Protein AF-A0A1E7EW49-F1 (afdb_monomer_lite)

pLDDT: mean 80.44, std 19.14, range [33.44, 97.75]

Structure (mmCIF, N/CA/C/O backbone):
data_AF-A0A1E7EW49-F1
#
_entry.id   AF-A0A1E7EW49-F1
#
loop_
_atom_site.group_PDB
_atom_site.id
_atom_site.type_symbol
_atom_site.label_atom_id
_atom_site.label_alt_id
_atom_site.label_comp_id
_atom_site.label_asym_id
_atom_site.label_entity_id
_atom_site.label_seq_id
_atom_site.pdbx_PDB_ins_code
_atom_site.Cartn_x
_atom_site.Cartn_y
_atom_site.Cartn_z
_atom_site.occupancy
_atom_site.B_iso_or_equiv
_atom_site.auth_seq_id
_atom_site.auth_comp_id
_atom_site.auth_asym_id
_atom_site.auth_atom_id
_atom_site.pdbx_PDB_model_num
ATOM 1 N N . MET A 1 1 ? 58.174 -35.857 54.497 1.00 38.84 1 MET A N 1
ATOM 2 C CA . MET A 1 1 ? 57.335 -34.654 54.335 1.00 38.84 1 MET A CA 1
ATOM 3 C C . MET A 1 1 ? 55.889 -35.109 54.381 1.00 38.84 1 MET A C 1
ATOM 5 O O . MET A 1 1 ? 55.556 -35.970 53.588 1.00 38.84 1 MET A O 1
ATOM 9 N N . SER A 1 2 ? 55.155 -34.601 55.376 1.00 34.06 2 SER A N 1
ATOM 10 C CA . SER A 1 2 ? 53.740 -34.171 55.375 1.00 34.06 2 SER A CA 1
ATOM 11 C C . SER A 1 2 ? 52.606 -35.056 54.818 1.00 34.06 2 SER A C 1
ATOM 13 O O . SER A 1 2 ? 52.747 -35.788 53.853 1.00 34.06 2 SER A O 1
ATOM 15 N N . PHE A 1 3 ? 51.463 -34.912 55.490 1.00 33.44 3 PHE A N 1
ATOM 16 C CA . PHE A 1 3 ? 50.235 -35.712 55.520 1.00 33.44 3 PHE A CA 1
ATOM 17 C C . PHE A 1 3 ? 49.120 -35.238 54.547 1.00 33.44 3 PHE A C 1
ATOM 19 O O . PHE A 1 3 ? 49.239 -34.154 53.983 1.00 33.44 3 PHE A O 1
ATOM 26 N N . ILE A 1 4 ? 47.987 -35.977 54.591 1.00 37.19 4 ILE A N 1
ATOM 27 C CA . ILE A 1 4 ? 46.567 -35.619 54.287 1.00 37.19 4 ILE A CA 1
ATOM 28 C C . ILE A 1 4 ? 46.158 -35.861 52.811 1.00 37.19 4 ILE A C 1
ATOM 30 O O . ILE A 1 4 ? 46.812 -35.323 51.930 1.00 37.19 4 ILE A O 1
ATOM 34 N N . ASN A 1 5 ? 45.249 -36.769 52.409 1.00 36.41 5 ASN A N 1
ATOM 35 C CA . ASN A 1 5 ? 43.887 -37.213 52.802 1.00 36.41 5 ASN A CA 1
ATOM 36 C C . ASN A 1 5 ? 42.732 -36.377 52.195 1.00 36.41 5 ASN A C 1
ATOM 38 O O . ASN A 1 5 ? 42.800 -35.156 52.165 1.00 36.41 5 ASN A O 1
ATOM 42 N N . ASP A 1 6 ? 41.682 -37.105 51.796 1.00 36.66 6 ASP A N 1
ATOM 43 C CA . ASP A 1 6 ? 40.285 -36.706 51.538 1.00 36.66 6 ASP A CA 1
ATOM 44 C C . ASP A 1 6 ? 39.872 -36.059 50.202 1.00 36.66 6 ASP A C 1
ATOM 46 O O . ASP A 1 6 ? 40.434 -35.054 49.783 1.00 36.66 6 ASP A O 1
ATOM 50 N N . ASN A 1 7 ? 38.771 -36.629 49.670 1.00 38.38 7 ASN A N 1
ATOM 51 C CA . ASN A 1 7 ? 37.615 -35.970 49.035 1.00 38.38 7 ASN A CA 1
ATOM 52 C C . ASN A 1 7 ? 37.850 -35.146 47.742 1.00 38.38 7 ASN A C 1
ATOM 54 O O . ASN A 1 7 ? 38.918 -34.619 47.492 1.00 38.38 7 ASN A O 1
ATOM 58 N N . ASP A 1 8 ? 36.913 -34.963 46.815 1.00 37.97 8 ASP A N 1
ATOM 59 C CA . ASP A 1 8 ? 35.468 -35.159 46.807 1.00 37.97 8 ASP A CA 1
ATOM 60 C C . ASP A 1 8 ? 34.967 -35.223 45.346 1.00 37.97 8 ASP A C 1
ATOM 62 O O . ASP A 1 8 ? 35.690 -34.928 44.394 1.00 37.97 8 ASP A O 1
ATOM 66 N N . SER A 1 9 ? 33.705 -35.611 45.206 1.00 45.12 9 SER A N 1
ATOM 67 C CA . SER A 1 9 ? 32.885 -35.643 43.985 1.00 45.12 9 SER A CA 1
ATOM 68 C C . SER A 1 9 ? 32.755 -34.278 43.281 1.00 45.12 9 SER A C 1
ATOM 70 O O . SER A 1 9 ? 32.868 -33.257 43.949 1.00 45.12 9 SER A O 1
ATOM 72 N N . ASN A 1 10 ? 32.453 -34.285 41.969 1.00 38.78 10 ASN A N 1
ATOM 73 C CA . ASN A 1 10 ? 31.556 -33.380 41.197 1.00 38.78 10 ASN A CA 1
ATOM 74 C C . ASN A 1 10 ? 31.872 -33.597 39.699 1.00 38.78 10 ASN A C 1
ATOM 76 O O . ASN A 1 10 ? 32.994 -33.355 39.275 1.00 38.78 10 ASN A O 1
ATOM 80 N N . ASN A 1 11 ? 31.062 -34.276 38.883 1.00 46.62 11 ASN A N 1
ATOM 81 C CA . ASN A 1 11 ? 29.728 -33.926 38.381 1.00 46.62 11 ASN A CA 1
ATOM 82 C C . ASN A 1 11 ? 29.644 -32.522 37.772 1.00 46.62 11 ASN A C 1
ATOM 84 O O . ASN A 1 11 ? 29.115 -31.618 38.406 1.00 46.62 11 ASN A O 1
ATOM 88 N N . GLU A 1 12 ? 30.093 -32.388 36.525 1.00 40.47 12 GLU A N 1
ATOM 89 C CA . GLU A 1 12 ? 29.566 -31.393 35.591 1.00 40.47 12 GLU A CA 1
ATOM 90 C C . GLU A 1 12 ? 29.246 -32.124 34.282 1.00 40.47 12 GLU A C 1
ATOM 92 O O . GLU A 1 12 ? 30.131 -32.536 33.530 1.00 40.47 12 GLU A O 1
ATOM 97 N N . ASN A 1 13 ? 27.949 -32.380 34.087 1.00 41.56 13 ASN A N 1
ATOM 98 C CA . ASN A 1 13 ? 27.371 -32.614 32.774 1.00 41.56 13 ASN A CA 1
ATOM 99 C C . ASN A 1 13 ? 27.549 -31.313 31.998 1.00 41.56 13 ASN A C 1
ATOM 101 O O . ASN A 1 13 ? 26.863 -30.333 32.280 1.00 41.56 13 ASN A O 1
ATOM 105 N N . ASP A 1 14 ? 28.478 -31.307 31.053 1.00 41.47 14 ASP A N 1
ATOM 106 C CA . ASP A 1 14 ? 28.576 -30.239 30.070 1.00 41.47 14 ASP A CA 1
ATOM 107 C C . ASP A 1 14 ? 27.526 -30.530 28.988 1.00 41.47 14 ASP A C 1
ATOM 109 O O . ASP A 1 14 ? 27.819 -31.061 27.910 1.00 41.47 14 ASP A O 1
ATOM 113 N N . ASP A 1 15 ? 26.264 -30.263 29.342 1.00 41.66 15 ASP A N 1
ATOM 114 C CA . ASP A 1 15 ? 25.160 -30.093 28.403 1.00 41.66 15 ASP A CA 1
ATOM 115 C C . ASP A 1 15 ? 25.505 -28.875 27.536 1.00 41.66 15 ASP A C 1
ATOM 117 O O . ASP A 1 15 ? 25.053 -27.756 27.763 1.00 41.66 15 ASP A O 1
ATOM 121 N N . ASN A 1 16 ? 26.348 -29.096 26.526 1.00 41.94 16 ASN A N 1
ATOM 122 C CA . ASN A 1 16 ? 26.458 -28.207 25.380 1.00 41.94 16 ASN A CA 1
ATOM 123 C C . ASN A 1 16 ? 25.197 -28.389 24.528 1.00 41.94 16 ASN A C 1
ATOM 125 O O . ASN A 1 16 ? 25.248 -28.871 23.392 1.00 41.94 16 ASN A O 1
ATOM 129 N N . ASP A 1 17 ? 24.061 -27.982 25.095 1.00 42.88 17 ASP A N 1
ATOM 130 C CA . ASP A 1 17 ? 22.975 -27.408 24.325 1.00 42.88 17 ASP A CA 1
ATOM 131 C C . ASP A 1 17 ? 23.575 -26.175 23.648 1.00 42.88 17 ASP A C 1
ATOM 133 O O . ASP A 1 17 ? 23.589 -25.062 24.172 1.00 42.88 17 ASP A O 1
ATOM 137 N N . ASN A 1 18 ? 24.149 -26.407 22.465 1.00 42.69 18 ASN A N 1
ATOM 138 C CA . ASN A 1 18 ? 24.288 -25.384 21.447 1.00 42.69 18 ASN A CA 1
ATOM 139 C C . ASN A 1 18 ? 22.863 -24.945 21.094 1.00 42.69 18 ASN A C 1
ATOM 141 O O . ASN A 1 18 ? 22.316 -25.342 20.060 1.00 42.69 18 ASN A O 1
ATOM 145 N N . ASP A 1 19 ? 22.280 -24.124 21.970 1.00 43.44 19 ASP A N 1
ATOM 146 C CA . ASP A 1 19 ? 21.293 -23.119 21.635 1.00 43.44 19 ASP A CA 1
ATOM 147 C C . ASP A 1 19 ? 21.921 -22.329 20.497 1.00 43.44 19 ASP A C 1
ATOM 149 O O . ASP A 1 19 ? 22.710 -21.397 20.664 1.00 43.44 19 ASP A O 1
ATOM 153 N N . THR A 1 20 ? 21.650 -22.808 19.290 1.00 39.81 20 THR A N 1
ATOM 154 C CA . THR A 1 20 ? 21.987 -22.126 18.061 1.00 39.81 20 THR A CA 1
ATOM 155 C C . THR A 1 20 ? 21.029 -20.955 18.046 1.00 39.81 20 THR A C 1
ATOM 157 O O . THR A 1 20 ? 19.918 -21.046 17.531 1.00 39.81 20 THR A O 1
ATOM 160 N N . ILE A 1 21 ? 21.436 -19.879 18.721 1.00 45.44 21 ILE A N 1
ATOM 161 C CA . ILE A 1 21 ? 20.791 -18.579 18.651 1.00 45.44 21 ILE A CA 1
ATOM 162 C C . ILE A 1 21 ? 20.726 -18.270 17.161 1.00 45.44 21 ILE A C 1
ATOM 164 O O . ILE A 1 21 ? 21.745 -18.052 16.505 1.00 45.44 21 ILE A O 1
ATOM 168 N N . PHE A 1 22 ? 19.523 -18.370 16.606 1.00 46.62 22 PHE A N 1
ATOM 169 C CA . PHE A 1 22 ? 19.259 -18.033 15.223 1.00 46.62 22 PHE A CA 1
ATOM 170 C C . PHE A 1 22 ? 19.380 -16.511 15.125 1.00 46.62 22 PHE A C 1
ATOM 172 O O . PHE A 1 22 ? 18.416 -15.783 15.350 1.00 46.62 22 PHE A O 1
ATOM 179 N N . GLU A 1 23 ? 20.596 -16.018 14.891 1.00 45.62 23 GLU A N 1
ATOM 180 C CA . GLU A 1 23 ? 20.837 -14.598 14.658 1.00 45.62 23 GLU A CA 1
ATOM 181 C C . GLU A 1 23 ? 20.201 -14.213 13.321 1.00 45.62 23 GLU A C 1
ATOM 183 O O . GLU A 1 23 ? 20.679 -14.575 12.242 1.00 45.62 23 GLU A O 1
ATOM 188 N N . PHE A 1 24 ? 19.094 -13.473 13.399 1.00 46.06 24 PHE A N 1
ATOM 189 C CA . PHE A 1 24 ? 18.505 -12.789 12.257 1.00 46.06 24 PHE A CA 1
ATOM 190 C C . PHE A 1 24 ? 19.489 -11.735 11.763 1.00 46.06 24 PHE A C 1
ATOM 192 O O . PHE A 1 24 ? 19.584 -10.633 12.294 1.00 46.06 24 PHE A O 1
ATOM 199 N N . ASN A 1 25 ? 20.254 -12.084 10.738 1.00 45.00 25 ASN A N 1
ATOM 200 C CA . ASN A 1 25 ? 21.111 -11.127 10.070 1.00 45.00 25 ASN A CA 1
ATOM 201 C C . ASN A 1 25 ? 20.265 -10.384 9.025 1.00 45.00 25 ASN A C 1
ATOM 203 O O . ASN A 1 25 ? 19.969 -10.928 7.954 1.00 45.00 25 ASN A O 1
ATOM 207 N N . GLU A 1 26 ? 19.867 -9.153 9.363 1.00 51.31 26 GLU A N 1
ATOM 208 C CA . GLU A 1 26 ? 19.012 -8.242 8.574 1.00 51.31 26 GLU A CA 1
ATOM 209 C C . GLU A 1 26 ? 19.466 -8.089 7.108 1.00 51.31 26 GLU A C 1
ATOM 211 O O . GLU A 1 26 ? 18.662 -7.814 6.222 1.00 51.31 26 GLU A O 1
ATOM 216 N N . ASN A 1 27 ? 20.748 -8.345 6.818 1.00 49.66 27 ASN A N 1
ATOM 217 C CA . ASN A 1 27 ? 21.320 -8.257 5.472 1.00 49.66 27 ASN A CA 1
ATOM 218 C C . ASN A 1 27 ? 21.187 -9.534 4.623 1.00 49.66 27 ASN A C 1
ATOM 220 O O . ASN A 1 27 ? 21.462 -9.497 3.423 1.00 49.66 27 ASN A O 1
ATOM 224 N N . THR A 1 28 ? 20.807 -10.662 5.227 1.00 47.44 28 THR A N 1
ATOM 225 C CA . THR A 1 28 ? 20.709 -11.979 4.560 1.00 47.44 28 THR A CA 1
ATOM 226 C C . THR A 1 28 ? 19.305 -12.575 4.582 1.00 47.44 28 THR A C 1
ATOM 228 O O . THR A 1 28 ? 19.037 -13.538 3.864 1.00 47.44 28 THR A O 1
ATOM 231 N N . SER A 1 29 ? 18.402 -11.990 5.369 1.00 52.06 29 SER A N 1
ATOM 232 C CA . SER A 1 29 ? 16.978 -12.289 5.295 1.00 52.06 29 SER A CA 1
ATOM 233 C C . SER A 1 29 ? 16.400 -11.729 3.984 1.00 52.06 29 SER A C 1
ATOM 235 O O . SER A 1 29 ? 16.750 -10.611 3.594 1.00 52.06 29 SER A O 1
ATOM 237 N N . PRO A 1 30 ? 15.503 -12.455 3.289 1.00 57.12 30 PRO A N 1
ATOM 238 C CA . PRO A 1 30 ? 14.749 -11.885 2.169 1.00 57.12 30 PRO A CA 1
ATOM 239 C C . PRO A 1 30 ? 13.864 -10.709 2.618 1.00 57.12 30 PRO A C 1
ATOM 241 O O . PRO A 1 30 ? 13.474 -9.883 1.796 1.00 57.12 30 PRO A O 1
ATOM 244 N N . TRP A 1 31 ? 13.589 -10.620 3.922 1.00 63.22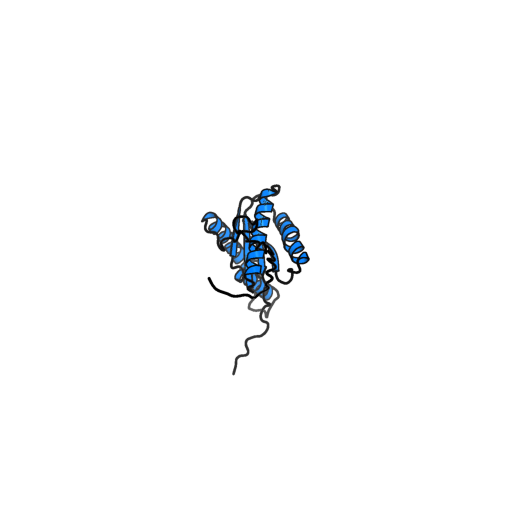 31 TRP A N 1
ATOM 245 C CA . TRP A 1 31 ? 12.834 -9.556 4.570 1.00 63.22 31 TRP A CA 1
ATOM 246 C C . TRP A 1 31 ? 13.805 -8.514 5.109 1.00 63.22 31 TRP A C 1
ATOM 248 O O . TRP A 1 31 ? 14.545 -8.782 6.057 1.00 63.22 31 TRP A O 1
ATOM 258 N N . LYS A 1 32 ? 13.812 -7.343 4.477 1.00 73.00 32 LYS A N 1
ATOM 259 C CA . LYS A 1 32 ? 14.604 -6.190 4.908 1.00 73.00 32 LYS A CA 1
ATOM 260 C C . LYS A 1 32 ? 13.701 -5.165 5.567 1.00 73.00 32 LYS A C 1
ATOM 262 O O . LYS A 1 32 ? 12.600 -4.931 5.068 1.00 73.00 32 LYS A O 1
ATOM 267 N N . ILE A 1 33 ? 14.190 -4.527 6.623 1.00 79.12 33 ILE A N 1
ATOM 268 C CA . ILE A 1 33 ? 13.576 -3.310 7.151 1.00 79.12 33 ILE A CA 1
ATOM 269 C C . ILE A 1 33 ? 13.781 -2.224 6.095 1.00 79.12 33 ILE A C 1
ATOM 271 O O . ILE A 1 33 ? 14.911 -1.938 5.696 1.00 79.12 33 ILE A O 1
ATOM 275 N N . LEU A 1 34 ? 12.679 -1.681 5.587 1.00 85.00 34 LEU A N 1
ATOM 276 C CA . LEU A 1 34 ? 12.698 -0.613 4.596 1.00 85.00 34 LEU A CA 1
ATOM 277 C C . LEU A 1 34 ? 12.613 0.743 5.296 1.00 85.00 34 LEU A C 1
ATOM 279 O O . LEU A 1 34 ? 12.001 0.874 6.362 1.00 85.00 34 LEU A O 1
ATOM 283 N N . ASP A 1 35 ? 13.181 1.770 4.674 1.00 87.12 35 ASP A N 1
ATOM 284 C CA . ASP A 1 35 ? 12.974 3.138 5.131 1.00 87.12 35 ASP A CA 1
ATOM 285 C C . ASP A 1 35 ? 11.496 3.514 4.992 1.00 87.12 35 ASP A C 1
ATOM 287 O O . ASP A 1 35 ? 10.829 3.152 4.029 1.00 87.12 35 ASP A O 1
ATOM 291 N N . ALA A 1 36 ? 10.962 4.234 5.978 1.00 85.94 36 ALA A N 1
ATOM 292 C CA . ALA A 1 36 ? 9.531 4.539 6.036 1.00 85.94 36 ALA A CA 1
ATOM 293 C C . ALA A 1 36 ? 9.052 5.488 4.925 1.00 85.94 36 ALA A C 1
ATOM 295 O O . ALA A 1 36 ? 7.848 5.633 4.739 1.00 85.94 36 ALA A O 1
ATOM 296 N N . MET A 1 37 ? 9.962 6.195 4.257 1.00 91.06 37 MET A N 1
ATOM 297 C CA . MET A 1 37 ? 9.649 7.246 3.294 1.00 91.06 37 MET A CA 1
ATOM 298 C C . MET A 1 37 ? 10.583 7.139 2.090 1.00 91.06 37 MET A C 1
ATOM 300 O O . MET A 1 37 ? 11.779 6.899 2.286 1.00 91.06 37 MET A O 1
ATOM 304 N N . PRO A 1 38 ? 10.088 7.395 0.866 1.00 90.62 38 PRO A N 1
ATOM 305 C CA . PRO A 1 38 ? 10.958 7.513 -0.291 1.00 90.62 38 PRO A CA 1
ATOM 306 C C . PRO A 1 38 ? 11.881 8.723 -0.121 1.00 90.62 38 PRO A C 1
ATOM 308 O O . PRO A 1 38 ? 11.461 9.792 0.331 1.00 90.62 38 PRO A O 1
ATOM 311 N N . THR A 1 39 ? 13.145 8.560 -0.496 1.00 90.00 39 THR A N 1
ATOM 312 C CA . THR A 1 39 ? 14.156 9.631 -0.429 1.00 90.00 39 THR A CA 1
ATOM 313 C C . THR A 1 39 ? 14.509 10.181 -1.806 1.00 90.00 39 THR A C 1
ATOM 315 O O . THR A 1 39 ? 14.969 11.319 -1.920 1.00 90.00 39 THR A O 1
ATOM 318 N N . GLU A 1 40 ? 14.244 9.409 -2.861 1.00 92.56 40 GLU A N 1
ATOM 319 C CA . GLU A 1 40 ? 14.533 9.798 -4.233 1.00 92.56 40 GLU A CA 1
ATOM 320 C C . GLU A 1 40 ? 13.501 10.817 -4.752 1.00 92.56 40 GLU A C 1
ATOM 322 O O . GLU A 1 40 ? 12.291 10.595 -4.635 1.00 92.56 40 GLU A O 1
ATOM 327 N N . PRO A 1 41 ? 13.929 11.927 -5.390 1.00 93.12 41 PRO A N 1
ATOM 328 C CA . PRO A 1 41 ? 13.014 12.965 -5.875 1.00 93.12 41 PRO A CA 1
ATOM 329 C C . PRO A 1 41 ? 11.945 12.457 -6.850 1.00 93.12 41 PRO A C 1
ATOM 331 O O . PRO A 1 41 ? 10.833 12.982 -6.893 1.00 93.12 41 PRO A O 1
ATOM 334 N N . THR A 1 42 ? 12.278 11.439 -7.644 1.00 93.19 42 THR A N 1
ATOM 335 C CA . THR A 1 42 ? 11.354 10.812 -8.596 1.00 93.19 42 THR A CA 1
ATOM 336 C C . THR A 1 42 ? 10.237 10.061 -7.879 1.00 93.19 42 THR A C 1
ATOM 338 O O . THR A 1 42 ? 9.074 10.204 -8.245 1.00 93.19 42 THR A O 1
ATOM 341 N N . GLU A 1 43 ? 10.570 9.308 -6.835 1.00 93.25 43 GLU A N 1
ATOM 342 C CA . GLU A 1 43 ? 9.612 8.579 -6.004 1.00 93.25 43 GLU A CA 1
ATOM 343 C C . GLU A 1 43 ? 8.716 9.538 -5.224 1.00 93.25 43 GLU A C 1
ATOM 345 O O . GLU A 1 43 ? 7.500 9.371 -5.212 1.00 93.25 43 GLU A O 1
ATOM 350 N N . ILE A 1 44 ? 9.295 10.602 -4.661 1.00 94.00 44 ILE A N 1
ATOM 351 C CA . ILE A 1 44 ? 8.535 11.661 -3.985 1.00 94.00 44 ILE A CA 1
ATOM 352 C C . ILE A 1 44 ? 7.525 12.299 -4.946 1.00 94.00 44 ILE A C 1
ATOM 354 O O . ILE A 1 44 ? 6.373 12.500 -4.571 1.00 94.00 44 ILE A O 1
ATOM 358 N N . SER A 1 45 ? 7.924 12.578 -6.192 1.00 94.69 45 SER A N 1
ATOM 359 C CA . SER A 1 45 ? 7.006 13.116 -7.203 1.00 94.69 45 SER A CA 1
ATOM 360 C C . SER A 1 45 ? 5.852 12.156 -7.495 1.00 94.69 45 SER A C 1
ATOM 362 O O . SER A 1 45 ? 4.708 12.586 -7.542 1.00 94.69 45 SER A O 1
ATOM 364 N N . ILE A 1 46 ? 6.133 10.859 -7.655 1.00 93.62 46 ILE A N 1
ATOM 365 C CA . ILE A 1 46 ? 5.106 9.842 -7.937 1.00 93.62 46 ILE A CA 1
ATOM 366 C C . ILE A 1 46 ? 4.129 9.707 -6.769 1.00 93.62 46 ILE A C 1
ATOM 368 O O . ILE A 1 46 ? 2.921 9.603 -6.975 1.00 93.62 46 ILE A O 1
ATOM 372 N N . LEU A 1 47 ? 4.650 9.702 -5.543 1.00 94.19 47 LEU A N 1
ATOM 373 C CA . LEU A 1 47 ? 3.827 9.661 -4.345 1.00 94.19 47 LEU A CA 1
ATOM 374 C C . LEU A 1 47 ? 2.950 10.915 -4.241 1.00 94.19 47 LEU A C 1
ATOM 376 O O . LEU A 1 47 ? 1.770 10.792 -3.932 1.00 94.19 47 LEU A O 1
ATOM 380 N N . SER A 1 48 ? 3.500 12.097 -4.537 1.00 93.25 48 SER A N 1
ATOM 381 C CA . SER A 1 48 ? 2.738 13.350 -4.565 1.00 93.25 48 SER A CA 1
ATOM 382 C C . SER A 1 48 ? 1.592 13.283 -5.572 1.00 93.25 48 SER A C 1
ATOM 384 O O . SER A 1 48 ? 0.457 13.560 -5.199 1.00 93.25 48 SER A O 1
ATOM 386 N N . ASP A 1 49 ? 1.861 12.834 -6.802 1.00 93.12 49 ASP A N 1
ATOM 387 C CA . ASP A 1 49 ? 0.837 12.696 -7.846 1.00 93.12 49 ASP A CA 1
ATOM 388 C C . ASP A 1 49 ? -0.302 11.761 -7.396 1.00 93.12 49 ASP A C 1
ATOM 390 O O . ASP A 1 49 ? -1.482 12.034 -7.631 1.00 93.12 49 ASP A O 1
ATOM 394 N N . PHE A 1 50 ? 0.036 10.660 -6.712 1.00 93.12 50 PHE A N 1
ATOM 395 C CA . PHE A 1 50 ? -0.961 9.758 -6.136 1.00 93.12 50 PHE A CA 1
ATOM 396 C C . PHE A 1 50 ? -1.778 10.426 -5.021 1.00 93.12 50 PHE A C 1
ATOM 398 O O . PHE A 1 50 ? -3.002 10.290 -5.001 1.00 93.12 50 PHE A O 1
ATOM 405 N N . LEU A 1 51 ? -1.127 11.120 -4.084 1.00 92.94 51 LEU A N 1
ATOM 406 C CA . LEU A 1 51 ? -1.803 11.771 -2.959 1.00 92.94 51 LEU A CA 1
ATOM 407 C C . LEU A 1 51 ? -2.734 12.892 -3.432 1.00 92.94 51 LEU A C 1
ATOM 409 O O . LEU A 1 51 ? -3.852 12.998 -2.927 1.00 92.94 51 LEU A O 1
ATOM 413 N N . ASP A 1 52 ? -2.326 13.652 -4.447 1.00 93.62 52 ASP A N 1
ATOM 414 C CA . ASP A 1 52 ? -3.171 14.659 -5.089 1.00 93.62 52 ASP A CA 1
ATOM 415 C C . ASP A 1 52 ? -4.394 13.998 -5.744 1.00 93.62 52 ASP A C 1
ATOM 417 O O . ASP A 1 52 ? -5.529 14.414 -5.512 1.00 93.62 52 ASP A O 1
ATOM 421 N N . ALA A 1 53 ? -4.197 12.902 -6.488 1.00 91.56 53 ALA A N 1
ATOM 422 C CA . ALA A 1 53 ? -5.298 12.152 -7.093 1.00 91.56 53 ALA A CA 1
ATOM 423 C C . ALA A 1 53 ? -6.254 11.545 -6.048 1.00 91.56 53 ALA A C 1
ATOM 425 O O . ALA A 1 53 ? -7.470 11.532 -6.251 1.00 91.56 53 ALA A O 1
ATOM 426 N N . MET A 1 54 ? -5.726 11.057 -4.922 1.00 89.88 54 MET A N 1
ATOM 427 C CA . MET A 1 54 ? -6.527 10.597 -3.784 1.00 89.88 54 MET A CA 1
ATOM 428 C C . MET A 1 54 ? -7.351 11.733 -3.184 1.00 89.88 54 MET A C 1
ATOM 430 O O . MET A 1 54 ? -8.542 11.551 -2.938 1.00 89.88 54 MET A O 1
ATOM 434 N N . GLN A 1 55 ? -6.743 12.900 -2.966 1.00 88.06 55 GLN A N 1
ATOM 435 C CA . GLN A 1 55 ? -7.431 14.064 -2.417 1.00 88.06 55 GLN A CA 1
ATOM 436 C C . GLN A 1 55 ? -8.556 14.531 -3.346 1.00 88.06 55 GLN A C 1
ATOM 438 O O . GLN A 1 55 ? -9.671 14.764 -2.882 1.00 88.06 55 GLN A O 1
ATOM 443 N N . THR A 1 56 ? -8.292 14.628 -4.650 1.00 88.88 56 THR A N 1
ATOM 444 C CA . THR A 1 56 ? -9.318 14.957 -5.645 1.00 88.88 56 THR A CA 1
ATOM 445 C C . THR A 1 56 ? -10.448 13.935 -5.619 1.00 88.88 56 THR A C 1
ATOM 447 O O . THR A 1 56 ? -11.611 14.317 -5.549 1.00 88.88 56 THR A O 1
ATOM 450 N N . SER A 1 57 ? -10.125 12.640 -5.584 1.00 85.75 57 SER A N 1
ATOM 451 C CA . SER A 1 57 ? -11.127 11.573 -5.538 1.00 85.75 57 SER A CA 1
ATOM 452 C C . SER A 1 57 ? -12.003 11.627 -4.284 1.00 85.75 57 SER A C 1
ATOM 454 O O . SER A 1 57 ? -13.215 11.457 -4.382 1.00 85.75 57 SER A O 1
ATOM 456 N N . LEU A 1 58 ? -11.428 11.916 -3.112 1.00 83.62 58 LEU A N 1
ATOM 457 C CA . LEU A 1 58 ? -12.198 12.079 -1.875 1.00 83.62 58 LEU A CA 1
ATOM 458 C C . LEU A 1 58 ? -13.228 13.213 -1.971 1.00 83.62 58 LEU A C 1
ATOM 460 O O . LEU A 1 58 ? -14.288 13.108 -1.368 1.00 83.62 58 LEU A O 1
ATOM 464 N N . ILE A 1 59 ? -12.927 14.277 -2.720 1.00 82.81 59 ILE A N 1
ATOM 465 C CA . ILE A 1 59 ? -13.804 15.447 -2.871 1.00 82.81 59 ILE A CA 1
ATOM 466 C C . ILE A 1 59 ? -14.832 15.240 -3.990 1.00 82.81 59 ILE A C 1
ATOM 468 O O . ILE A 1 59 ? -15.995 15.609 -3.841 1.00 82.81 59 ILE A O 1
ATOM 472 N N . GLU A 1 60 ? -14.405 14.696 -5.128 1.00 81.50 60 GLU A N 1
ATOM 473 C CA . GLU A 1 60 ? -15.224 14.627 -6.342 1.00 81.50 60 GLU A CA 1
ATOM 474 C C . GLU A 1 60 ? -16.074 13.352 -6.419 1.00 81.50 60 GLU A C 1
ATOM 476 O O . GLU A 1 60 ? -17.220 13.413 -6.868 1.00 81.50 60 GLU A O 1
ATOM 481 N N . ASP A 1 61 ? -15.548 12.208 -5.965 1.00 76.50 61 ASP A N 1
ATOM 482 C CA . ASP A 1 61 ? -16.228 10.911 -6.095 1.00 76.50 61 ASP A CA 1
ATOM 483 C C . ASP A 1 61 ? -17.143 10.588 -4.904 1.00 76.50 61 ASP A C 1
ATOM 485 O O . ASP A 1 61 ? -18.001 9.705 -5.004 1.00 76.50 61 ASP A O 1
ATOM 489 N N . ILE A 1 62 ? -16.956 11.269 -3.768 1.00 77.00 62 ILE A N 1
ATOM 490 C CA . ILE A 1 62 ? -17.739 11.078 -2.541 1.00 77.00 62 ILE A CA 1
ATOM 491 C C . ILE A 1 62 ? -18.388 12.420 -2.168 1.00 77.00 62 ILE A C 1
ATOM 493 O O . ILE A 1 62 ? -17.876 13.131 -1.307 1.00 77.00 62 ILE A O 1
ATOM 497 N N . PRO A 1 63 ? -19.489 12.816 -2.834 1.00 73.00 63 PRO A N 1
ATOM 498 C CA . PRO A 1 63 ? -20.164 14.066 -2.518 1.00 73.00 63 PRO A CA 1
ATOM 499 C C . PRO A 1 63 ? -20.776 13.984 -1.115 1.00 73.00 63 PRO A C 1
ATOM 501 O O . PRO A 1 63 ? -21.693 13.200 -0.878 1.00 73.00 63 PRO A O 1
ATOM 504 N N . VAL A 1 64 ? -20.247 14.803 -0.209 1.00 70.25 64 VAL A N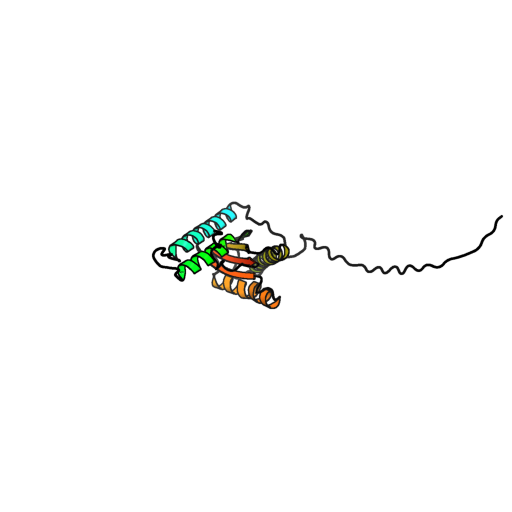 1
ATOM 505 C CA . VAL A 1 64 ? -20.721 14.990 1.168 1.00 70.25 64 VAL A CA 1
ATOM 506 C C . VAL A 1 64 ? -21.709 16.159 1.165 1.00 70.25 64 VAL A C 1
ATOM 508 O O . VAL A 1 64 ? -21.368 17.253 0.705 1.00 70.25 64 VAL A O 1
ATOM 511 N N . ASP A 1 65 ? -22.932 15.945 1.653 1.00 72.31 65 ASP A N 1
ATOM 512 C CA . ASP A 1 65 ? -23.945 16.997 1.795 1.00 72.31 65 ASP A CA 1
ATOM 513 C C . ASP A 1 65 ? -24.214 17.288 3.276 1.00 72.31 65 ASP A C 1
ATOM 515 O O . ASP A 1 65 ? -25.014 16.626 3.936 1.00 72.31 65 ASP A O 1
ATOM 519 N N . GLU A 1 66 ? -23.597 18.360 3.783 1.00 66.38 66 GLU A N 1
ATOM 520 C CA . GLU A 1 66 ? -23.765 18.827 5.167 1.00 66.38 66 GLU A CA 1
ATOM 521 C C . GLU A 1 66 ? -25.210 19.254 5.508 1.00 66.38 66 GLU A C 1
ATOM 523 O O . GLU A 1 66 ? -25.527 19.533 6.670 1.00 66.38 66 GLU A O 1
ATOM 528 N N . THR A 1 67 ? -26.100 19.365 4.514 1.00 65.56 67 THR A N 1
ATOM 529 C CA . THR A 1 67 ? -27.504 19.737 4.732 1.00 65.56 67 THR A CA 1
ATOM 530 C C . THR A 1 67 ? -28.393 18.546 5.087 1.00 65.56 67 THR A C 1
ATOM 532 O O . THR A 1 67 ? -29.466 18.735 5.676 1.00 65.56 67 THR A O 1
ATOM 535 N N . THR A 1 68 ? -27.947 17.324 4.793 1.00 61.41 68 THR A N 1
ATOM 536 C CA . THR A 1 68 ? -28.615 16.080 5.180 1.00 61.41 68 THR A CA 1
ATOM 537 C C . THR A 1 68 ? -27.971 15.476 6.426 1.00 61.41 68 THR A C 1
ATOM 539 O O . THR A 1 68 ? -26.799 15.683 6.704 1.00 61.41 68 THR A O 1
ATOM 542 N N . LYS A 1 69 ? -28.761 14.782 7.254 1.00 59.81 69 LYS A N 1
ATOM 543 C CA . LYS A 1 69 ? -28.224 14.101 8.441 1.00 59.81 69 LYS A CA 1
ATOM 544 C C . LYS A 1 69 ? -27.595 12.778 8.024 1.00 59.81 69 LYS A C 1
ATOM 546 O O . LYS A 1 69 ? -28.354 11.946 7.532 1.00 59.81 69 LYS A O 1
ATOM 551 N N . ASP A 1 70 ? -26.305 12.619 8.325 1.00 61.59 70 ASP A N 1
ATOM 552 C CA . ASP A 1 70 ? -25.505 11.387 8.265 1.00 61.59 70 ASP A CA 1
ATOM 553 C C . ASP A 1 70 ? -25.953 10.445 7.141 1.00 61.59 70 ASP A C 1
ATOM 555 O O . ASP A 1 70 ? -26.700 9.484 7.369 1.00 61.59 70 ASP A O 1
ATOM 559 N N . ASP A 1 71 ? -25.532 10.749 5.917 1.00 71.88 71 ASP A N 1
ATOM 560 C CA . ASP A 1 71 ? -25.751 9.869 4.780 1.00 71.88 71 ASP A CA 1
ATOM 561 C C . ASP A 1 71 ? -24.625 8.817 4.635 1.00 71.88 71 ASP A C 1
ATOM 563 O O . ASP A 1 71 ? -23.610 8.812 5.336 1.00 71.88 71 ASP A O 1
ATOM 567 N N . GLU A 1 72 ? -24.833 7.831 3.759 1.00 80.00 72 GLU A N 1
ATOM 568 C CA . GLU A 1 72 ? -23.861 6.753 3.519 1.00 80.00 72 GLU A CA 1
ATOM 569 C C . GLU A 1 72 ? -22.528 7.281 2.950 1.00 80.00 72 GLU A C 1
ATOM 571 O O . GLU A 1 72 ? -21.478 6.661 3.150 1.00 80.00 72 GLU A O 1
ATOM 576 N N . ASN A 1 73 ? -22.548 8.434 2.273 1.00 81.38 73 ASN A N 1
ATOM 577 C CA . ASN A 1 73 ? -21.356 9.044 1.696 1.00 81.38 73 ASN A CA 1
ATOM 578 C C . ASN A 1 73 ? -20.500 9.707 2.774 1.00 81.38 73 ASN A C 1
ATOM 580 O O . ASN A 1 73 ? -19.279 9.570 2.712 1.00 81.38 73 ASN A O 1
ATOM 584 N N . ASP A 1 74 ? -21.112 10.327 3.786 1.00 81.75 74 ASP A N 1
ATOM 585 C CA . ASP A 1 74 ? -20.412 10.893 4.944 1.00 81.75 74 ASP A CA 1
ATOM 586 C C . ASP A 1 74 ? -19.554 9.824 5.635 1.00 81.75 74 ASP A C 1
ATOM 588 O O . ASP A 1 74 ? -18.349 9.995 5.850 1.00 81.75 74 ASP A O 1
ATOM 592 N N . LEU A 1 75 ? -20.154 8.662 5.917 1.00 83.94 75 LEU A N 1
ATOM 593 C CA . LEU A 1 75 ? -19.451 7.533 6.529 1.00 83.94 75 LEU A CA 1
ATOM 594 C C . LEU A 1 75 ? -18.331 7.013 5.630 1.00 83.94 75 LEU A C 1
ATOM 596 O O . LEU A 1 75 ? -17.230 6.743 6.111 1.00 83.94 75 LEU A O 1
ATOM 600 N N . ARG A 1 76 ? -18.586 6.894 4.323 1.00 84.75 76 ARG A N 1
ATOM 601 C CA . ARG A 1 76 ? -17.594 6.414 3.356 1.00 84.75 76 ARG A CA 1
ATOM 602 C C . ARG A 1 76 ? -16.408 7.373 3.222 1.00 84.75 76 ARG A C 1
ATOM 604 O O . ARG A 1 76 ? -15.271 6.911 3.127 1.00 84.75 76 ARG A O 1
ATOM 611 N N . PHE A 1 77 ? -16.662 8.680 3.249 1.00 87.56 77 PHE A N 1
ATOM 612 C CA . PHE A 1 77 ? -15.637 9.721 3.247 1.00 87.56 77 PHE A CA 1
ATOM 613 C C . PHE A 1 77 ? -14.760 9.629 4.499 1.00 87.56 77 PHE A C 1
ATOM 615 O O . PHE A 1 77 ? -13.533 9.578 4.393 1.00 87.56 77 PHE A O 1
ATOM 622 N N . ILE A 1 78 ? -15.381 9.544 5.682 1.00 87.81 78 ILE A N 1
ATOM 623 C CA . ILE A 1 78 ? -14.667 9.429 6.962 1.00 87.81 78 ILE A CA 1
ATOM 624 C C . ILE A 1 78 ? -13.820 8.156 6.990 1.00 87.81 78 ILE A C 1
ATOM 626 O O . ILE A 1 78 ? -12.647 8.202 7.360 1.00 87.81 78 ILE A O 1
ATOM 630 N N . GLU A 1 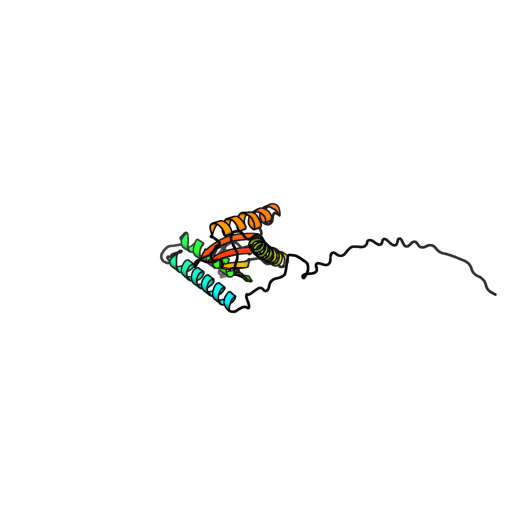79 ? -14.388 7.026 6.576 1.00 88.94 79 GLU A N 1
ATOM 631 C CA . GLU A 1 79 ? -13.699 5.739 6.552 1.00 88.94 79 GLU A CA 1
ATOM 632 C C . GLU A 1 79 ? -12.480 5.737 5.617 1.00 88.94 79 GLU A C 1
ATOM 634 O O . GLU A 1 79 ? -11.417 5.237 5.991 1.00 88.94 79 GLU A O 1
ATOM 639 N N . GLU A 1 80 ? -12.593 6.299 4.413 1.00 88.75 80 GLU A N 1
ATOM 640 C CA . GLU A 1 80 ? -11.471 6.338 3.470 1.00 88.75 80 GLU A CA 1
ATOM 641 C C . GLU A 1 80 ? -10.404 7.361 3.891 1.00 88.75 80 GLU A C 1
ATOM 643 O O . GLU A 1 80 ? -9.209 7.065 3.838 1.00 88.75 80 GLU A O 1
ATOM 648 N N . GLY A 1 81 ? -10.815 8.527 4.402 1.00 88.94 81 GLY A N 1
ATOM 649 C CA . GLY A 1 81 ? -9.894 9.519 4.962 1.00 88.94 81 GLY A CA 1
ATOM 650 C C . GLY A 1 81 ? -9.110 8.966 6.154 1.00 88.94 81 GLY A C 1
ATOM 651 O O . GLY A 1 81 ? -7.890 9.115 6.233 1.00 88.94 81 GLY A O 1
ATOM 652 N N . ARG A 1 82 ? -9.782 8.243 7.053 1.00 90.38 82 ARG A N 1
ATOM 653 C CA . ARG A 1 82 ? -9.150 7.603 8.211 1.00 90.38 82 ARG A CA 1
ATOM 654 C C . ARG A 1 82 ? -8.151 6.527 7.798 1.00 90.38 82 ARG A C 1
ATOM 656 O O . ARG A 1 82 ? -7.040 6.514 8.321 1.00 90.38 82 ARG A O 1
ATOM 663 N N . ARG A 1 83 ? -8.499 5.677 6.825 1.00 93.06 83 ARG A N 1
ATOM 664 C CA . ARG A 1 83 ? -7.574 4.679 6.255 1.00 93.06 83 ARG A CA 1
ATOM 665 C C . ARG A 1 83 ? -6.324 5.301 5.646 1.00 93.06 83 ARG A C 1
ATOM 667 O O . ARG A 1 83 ? -5.271 4.675 5.677 1.00 93.06 83 ARG A O 1
ATOM 674 N N . MET A 1 84 ? -6.430 6.508 5.099 1.00 90.81 84 MET A N 1
ATOM 675 C CA . MET A 1 84 ? -5.268 7.232 4.589 1.00 90.81 84 MET A CA 1
ATOM 676 C C . MET A 1 84 ? -4.413 7.840 5.702 1.00 90.81 84 MET A C 1
ATOM 678 O O . MET A 1 84 ? -3.191 7.799 5.604 1.00 90.81 84 MET A O 1
ATOM 682 N N . LEU A 1 85 ? -5.022 8.363 6.770 1.00 91.56 85 LEU A N 1
ATOM 683 C CA . LEU A 1 85 ? -4.290 8.971 7.889 1.00 91.56 85 LEU A CA 1
ATOM 684 C C . LEU A 1 85 ? -3.450 7.971 8.689 1.00 91.56 85 LEU A C 1
ATOM 686 O O . LEU A 1 85 ? -2.422 8.349 9.244 1.00 91.56 85 LEU A O 1
ATOM 690 N N . VAL A 1 86 ? -3.874 6.707 8.744 1.00 94.12 86 VAL A N 1
ATOM 691 C CA . VAL A 1 86 ? -3.119 5.643 9.424 1.00 94.12 86 VAL A CA 1
ATOM 692 C C . VAL A 1 86 ? -1.927 5.143 8.605 1.00 94.12 86 VAL A C 1
ATOM 694 O O . VAL A 1 86 ? -1.063 4.454 9.141 1.00 94.12 86 VAL A O 1
ATOM 697 N N . CYS A 1 87 ? -1.834 5.488 7.316 1.00 94.00 87 CYS A N 1
ATOM 698 C CA . CYS A 1 87 ? -0.655 5.176 6.516 1.00 94.00 87 CYS A CA 1
ATOM 699 C C . CYS A 1 87 ? 0.510 6.082 6.935 1.00 94.00 87 CYS A C 1
ATOM 701 O O . CYS A 1 87 ? 0.551 7.263 6.604 1.00 94.00 87 CYS A O 1
ATOM 703 N N . THR A 1 88 ? 1.472 5.518 7.661 1.00 93.38 88 THR A N 1
ATOM 704 C CA . THR A 1 88 ? 2.662 6.223 8.164 1.00 93.38 88 THR A CA 1
ATOM 705 C C . THR A 1 88 ? 3.926 5.869 7.389 1.00 93.38 88 THR A C 1
ATOM 707 O O . THR A 1 88 ? 4.961 6.513 7.572 1.00 93.38 88 THR A O 1
ATOM 710 N N . ARG A 1 89 ? 3.851 4.852 6.523 1.00 95.75 89 ARG A N 1
ATOM 711 C CA . ARG A 1 89 ? 4.968 4.337 5.730 1.00 95.75 89 ARG A CA 1
ATOM 712 C C . ARG A 1 89 ? 4.612 4.343 4.250 1.00 95.75 89 ARG A C 1
ATOM 714 O O . ARG A 1 89 ? 3.507 3.953 3.876 1.00 95.75 89 ARG A O 1
ATOM 721 N N . PHE A 1 90 ? 5.545 4.770 3.410 1.00 96.19 90 PHE A N 1
ATOM 722 C CA . PHE A 1 90 ? 5.312 5.018 1.996 1.00 96.19 90 PHE A CA 1
ATOM 723 C C . PHE A 1 90 ? 6.441 4.442 1.159 1.00 96.19 90 PHE A C 1
ATOM 725 O O . PHE A 1 90 ? 7.613 4.698 1.417 1.00 96.19 90 PHE A O 1
ATOM 732 N N . HIS A 1 91 ? 6.062 3.710 0.119 1.00 95.69 91 HIS A N 1
ATOM 733 C CA . HIS A 1 91 ? 6.984 3.069 -0.808 1.00 95.69 91 HIS A CA 1
ATOM 734 C C . HIS A 1 91 ? 6.542 3.336 -2.231 1.00 95.69 91 HIS A C 1
ATOM 736 O O . HIS A 1 91 ? 5.346 3.344 -2.525 1.00 95.69 91 HIS A O 1
ATOM 742 N N . VAL A 1 92 ? 7.508 3.500 -3.127 1.00 94.38 92 VAL A N 1
ATOM 743 C CA . VAL A 1 92 ? 7.245 3.596 -4.559 1.00 94.38 92 VAL A CA 1
ATOM 744 C C . VAL A 1 92 ? 8.001 2.488 -5.265 1.00 94.38 92 VAL A C 1
ATOM 746 O O . VAL A 1 92 ? 9.210 2.336 -5.128 1.00 94.38 92 VAL A O 1
ATOM 749 N N . VAL A 1 93 ? 7.268 1.694 -6.032 1.00 92.00 93 VAL A N 1
ATOM 750 C CA . VAL A 1 93 ? 7.801 0.591 -6.815 1.00 92.00 93 VAL A CA 1
ATOM 751 C C . VAL A 1 93 ? 7.627 0.935 -8.283 1.00 92.00 93 VAL A C 1
ATOM 753 O O . VAL A 1 93 ? 6.511 1.084 -8.777 1.00 92.00 93 VAL A O 1
ATOM 756 N N . GLN A 1 94 ? 8.749 1.077 -8.974 1.00 89.25 94 GLN A N 1
ATOM 757 C CA . GLN A 1 94 ? 8.801 1.410 -10.393 1.00 89.25 94 GLN A CA 1
ATOM 758 C C . GLN A 1 94 ? 9.158 0.165 -11.214 1.00 89.25 94 GLN A C 1
ATOM 760 O O . GLN A 1 94 ? 9.782 -0.761 -10.691 1.00 89.25 94 GLN A O 1
ATOM 765 N N . GLU A 1 95 ? 8.782 0.174 -12.496 1.00 82.12 95 GLU A N 1
ATOM 766 C CA . GLU A 1 95 ? 9.261 -0.786 -13.510 1.00 82.12 95 GLU A CA 1
ATOM 767 C C . GLU A 1 95 ? 8.902 -2.255 -13.209 1.00 82.12 95 GLU A C 1
ATOM 769 O O . GLU A 1 95 ? 9.714 -3.167 -13.353 1.00 82.12 95 GLU A O 1
ATOM 774 N N . ILE A 1 96 ? 7.665 -2.508 -12.772 1.00 82.25 96 ILE A N 1
ATOM 775 C CA . ILE A 1 96 ? 7.176 -3.880 -12.580 1.00 82.25 96 ILE A CA 1
ATOM 776 C C . ILE A 1 96 ? 6.573 -4.385 -13.890 1.00 82.25 96 ILE A C 1
ATOM 778 O O . ILE A 1 96 ? 5.568 -3.855 -14.353 1.00 82.25 96 ILE A O 1
ATOM 782 N N . GLU A 1 97 ? 7.172 -5.411 -14.485 1.00 81.81 97 GLU A N 1
ATOM 783 C CA . GLU A 1 97 ? 6.707 -5.991 -15.746 1.00 81.81 97 GLU A CA 1
ATOM 784 C C . GLU A 1 97 ? 5.704 -7.130 -15.490 1.00 81.81 97 GLU A C 1
ATOM 786 O O . GLU A 1 97 ? 5.963 -8.039 -14.700 1.00 81.81 97 GLU A O 1
ATOM 791 N N . THR A 1 98 ? 4.579 -7.143 -16.211 1.00 74.38 98 THR A N 1
ATOM 792 C CA . THR A 1 98 ? 3.437 -8.063 -15.989 1.00 74.38 98 THR A CA 1
ATOM 793 C C . THR A 1 98 ? 3.768 -9.550 -16.169 1.00 74.38 98 THR A C 1
ATOM 795 O O . THR A 1 98 ? 3.051 -10.411 -15.667 1.00 74.38 98 THR A O 1
ATOM 798 N N . ASN A 1 99 ? 4.868 -9.879 -16.849 1.00 77.81 99 ASN A N 1
ATOM 799 C CA . ASN A 1 99 ? 5.316 -11.261 -17.056 1.00 77.81 99 ASN A CA 1
ATOM 800 C C . ASN A 1 99 ? 6.673 -11.567 -16.404 1.00 77.81 99 ASN A C 1
ATOM 802 O O . ASN A 1 99 ? 7.233 -12.638 -16.642 1.00 77.81 99 ASN A O 1
ATOM 806 N N . SER A 1 100 ? 7.210 -10.647 -15.600 1.00 83.56 100 SER A N 1
ATOM 807 C CA . SER A 1 100 ? 8.488 -10.838 -14.921 1.00 83.56 100 SER A CA 1
ATOM 808 C C . SER A 1 100 ? 8.264 -11.386 -13.519 1.00 83.56 100 SER A C 1
ATOM 810 O O . SER A 1 100 ? 7.714 -10.713 -12.646 1.00 83.56 100 SER A O 1
ATOM 812 N N . ILE A 1 101 ? 8.719 -12.620 -13.300 1.00 85.12 101 ILE A N 1
ATOM 813 C CA . ILE A 1 101 ? 8.709 -13.250 -11.975 1.00 85.12 101 ILE A CA 1
ATOM 814 C C . ILE A 1 101 ? 9.528 -12.398 -11.001 1.00 85.12 101 ILE A C 1
ATOM 816 O O . ILE A 1 101 ? 9.039 -12.084 -9.924 1.00 85.12 101 ILE A O 1
ATOM 820 N N . ASP A 1 102 ? 10.701 -11.923 -11.424 1.00 86.06 102 ASP A N 1
ATOM 821 C CA . ASP A 1 102 ? 11.590 -11.107 -10.592 1.00 86.06 102 ASP A CA 1
ATOM 822 C C . ASP A 1 102 ? 10.918 -9.797 -10.138 1.00 86.06 102 ASP A C 1
ATOM 824 O O . ASP A 1 102 ? 11.087 -9.358 -8.998 1.00 86.06 102 ASP A O 1
ATOM 828 N N . SER A 1 103 ? 10.112 -9.176 -11.008 1.00 87.31 103 SER A N 1
ATOM 829 C CA . SER A 1 103 ? 9.363 -7.960 -10.676 1.00 87.31 103 SER A CA 1
ATOM 830 C C . SER A 1 103 ? 8.289 -8.226 -9.615 1.00 87.31 103 SER A C 1
ATOM 832 O O . SER A 1 103 ? 8.157 -7.455 -8.660 1.00 87.31 103 SER A O 1
ATOM 834 N N . PHE A 1 104 ? 7.546 -9.330 -9.735 1.00 89.50 104 PHE A N 1
ATOM 835 C CA . PHE A 1 104 ? 6.553 -9.716 -8.729 1.00 89.50 104 PHE A CA 1
ATOM 836 C C . PHE A 1 104 ? 7.186 -10.219 -7.430 1.00 89.50 104 PHE A C 1
ATOM 838 O O . PHE A 1 104 ? 6.642 -9.933 -6.366 1.00 89.50 104 PHE A O 1
ATOM 845 N N . ASP A 1 105 ? 8.340 -10.881 -7.490 1.00 90.31 105 ASP A N 1
ATOM 846 C CA . ASP A 1 105 ? 9.108 -11.298 -6.314 1.00 90.31 105 ASP A CA 1
ATOM 847 C C . ASP A 1 105 ? 9.629 -10.081 -5.541 1.00 90.31 105 ASP A C 1
ATOM 849 O O . ASP A 1 105 ? 9.559 -10.047 -4.311 1.00 90.31 105 ASP A O 1
ATOM 853 N N . LYS A 1 106 ? 10.070 -9.028 -6.242 1.00 89.75 106 LYS A N 1
ATOM 854 C CA . LYS A 1 106 ? 10.433 -7.750 -5.614 1.00 89.75 106 LYS A CA 1
ATOM 855 C C . LYS A 1 106 ? 9.231 -7.101 -4.928 1.00 89.75 106 LYS A C 1
ATOM 857 O O . LYS A 1 106 ? 9.340 -6.685 -3.776 1.00 89.75 106 LYS A O 1
ATOM 862 N N . LEU A 1 107 ? 8.086 -7.021 -5.611 1.00 92.94 107 LEU A N 1
ATOM 863 C CA . LEU A 1 107 ? 6.859 -6.468 -5.028 1.00 92.94 107 LEU A CA 1
ATOM 864 C C . LEU A 1 107 ? 6.405 -7.285 -3.810 1.00 92.94 107 LEU A C 1
ATOM 866 O O . LEU A 1 107 ? 6.018 -6.719 -2.789 1.00 92.94 107 LEU A O 1
ATOM 870 N N . PHE A 1 108 ? 6.500 -8.611 -3.900 1.00 94.12 108 PHE A N 1
ATOM 871 C CA . PHE A 1 108 ? 6.211 -9.541 -2.816 1.00 94.12 108 PHE A CA 1
ATOM 872 C C . PHE A 1 108 ? 7.113 -9.304 -1.609 1.00 94.12 108 PHE A C 1
ATOM 874 O O . PHE A 1 108 ? 6.602 -9.146 -0.500 1.00 94.12 108 PHE A O 1
ATOM 881 N N . ALA A 1 109 ? 8.427 -9.220 -1.824 1.00 92.38 109 ALA A N 1
ATOM 882 C CA . ALA A 1 109 ? 9.397 -8.954 -0.770 1.00 92.38 109 ALA A CA 1
ATOM 883 C C . ALA A 1 109 ? 9.091 -7.636 -0.047 1.00 92.38 109 ALA A C 1
ATOM 885 O O . ALA A 1 109 ? 9.032 -7.623 1.178 1.00 92.38 109 ALA A O 1
ATOM 886 N N . ILE A 1 110 ? 8.801 -6.560 -0.790 1.00 93.88 110 ILE A N 1
ATOM 887 C CA . ILE A 1 110 ? 8.437 -5.256 -0.211 1.00 93.88 110 ILE A CA 1
ATOM 888 C C . ILE A 1 110 ? 7.166 -5.365 0.636 1.00 93.88 110 ILE A C 1
ATOM 890 O O . ILE A 1 110 ? 7.151 -4.927 1.784 1.00 93.88 110 ILE A O 1
ATOM 894 N N . CYS A 1 111 ? 6.106 -5.980 0.106 1.00 95.75 111 CYS A N 1
ATOM 895 C CA . CYS A 1 111 ? 4.843 -6.092 0.836 1.00 95.75 111 CYS A CA 1
ATOM 896 C C . CYS A 1 111 ? 5.005 -6.874 2.145 1.00 95.75 111 CYS A C 1
ATOM 898 O O . CYS A 1 111 ? 4.462 -6.482 3.174 1.00 95.75 111 CYS A O 1
ATOM 900 N N . TRP A 1 112 ? 5.752 -7.976 2.125 1.00 95.56 112 TRP A N 1
ATOM 901 C CA . TRP A 1 112 ? 5.955 -8.811 3.308 1.00 95.56 112 TRP A CA 1
ATOM 902 C C . TRP A 1 112 ? 6.977 -8.253 4.293 1.00 95.56 112 TRP A C 1
ATOM 904 O O . TRP A 1 112 ? 6.823 -8.481 5.494 1.00 95.56 112 TRP A O 1
ATOM 914 N N . SER A 1 113 ? 7.958 -7.481 3.825 1.00 94.75 113 SER A N 1
ATOM 915 C CA . SER A 1 113 ? 8.770 -6.622 4.688 1.00 94.75 113 SER A CA 1
ATOM 916 C C . SER A 1 113 ? 7.877 -5.679 5.493 1.00 94.75 113 SER A C 1
ATOM 918 O O . SER A 1 113 ? 7.997 -5.619 6.710 1.00 94.75 113 SER A O 1
ATOM 920 N N . GLU A 1 114 ? 6.914 -5.022 4.845 1.00 95.25 114 GLU A N 1
ATOM 921 C CA . GLU A 1 114 ? 6.008 -4.090 5.523 1.00 95.25 114 GLU A CA 1
ATOM 922 C C . GLU A 1 114 ? 4.999 -4.788 6.441 1.00 95.25 114 GLU A C 1
ATOM 924 O O . GLU A 1 114 ? 4.750 -4.317 7.546 1.00 95.25 114 GLU A O 1
ATOM 929 N N . VAL A 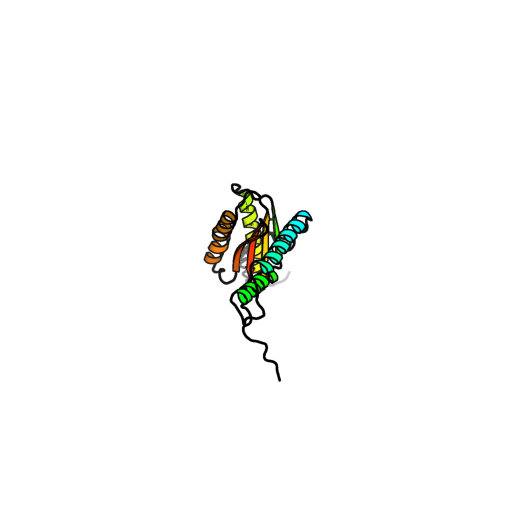1 115 ? 4.462 -5.949 6.049 1.00 95.38 115 VAL A N 1
ATOM 930 C CA . VAL A 1 115 ? 3.646 -6.779 6.957 1.00 95.38 115 VAL A CA 1
ATOM 931 C C . VAL A 1 115 ? 4.440 -7.157 8.208 1.00 95.38 115 VAL A C 1
ATOM 933 O O . VAL A 1 115 ? 3.897 -7.120 9.312 1.00 95.38 115 VAL A O 1
ATOM 936 N N . THR A 1 116 ? 5.711 -7.531 8.042 1.00 93.56 116 THR A N 1
ATOM 937 C CA . THR A 1 116 ? 6.586 -7.922 9.154 1.00 93.56 116 THR A CA 1
ATOM 938 C C . THR A 1 116 ? 6.873 -6.729 10.057 1.00 93.56 116 THR A C 1
ATOM 940 O O . THR A 1 116 ? 6.626 -6.820 11.252 1.00 93.56 116 THR A O 1
ATOM 943 N N . GLU A 1 117 ? 7.266 -5.593 9.484 1.00 93.81 117 GLU A N 1
ATOM 944 C CA . GLU A 1 117 ? 7.525 -4.344 10.205 1.00 93.81 117 GLU A CA 1
ATOM 945 C C . GLU A 1 117 ? 6.310 -3.884 11.031 1.00 93.81 117 GLU A C 1
ATOM 947 O O . GLU A 1 117 ? 6.430 -3.592 12.222 1.00 93.81 117 GLU A O 1
ATOM 952 N N . LEU A 1 118 ? 5.118 -3.850 10.421 1.00 94.12 118 LEU A N 1
ATOM 953 C CA . LEU A 1 118 ? 3.881 -3.454 11.105 1.00 94.12 118 LEU A CA 1
ATOM 954 C C . LEU A 1 118 ? 3.525 -4.427 12.236 1.00 94.12 118 LEU A C 1
ATOM 956 O O . LEU A 1 118 ? 3.103 -4.008 13.314 1.00 94.12 118 LEU A O 1
ATOM 960 N N . ARG A 1 119 ? 3.726 -5.730 12.009 1.00 93.38 119 ARG A N 1
ATOM 961 C CA . ARG A 1 119 ? 3.495 -6.766 13.020 1.00 93.38 119 ARG A CA 1
ATOM 962 C C . ARG A 1 119 ? 4.482 -6.671 14.182 1.00 93.38 119 ARG A C 1
ATOM 964 O O . ARG A 1 119 ? 4.084 -6.899 15.317 1.00 93.38 119 ARG A O 1
ATOM 971 N N . GLU A 1 120 ? 5.756 -6.414 13.905 1.00 91.50 120 GLU A N 1
ATOM 972 C CA . GLU A 1 120 ? 6.811 -6.346 14.921 1.00 91.50 120 GLU A CA 1
ATOM 973 C C . GLU A 1 120 ? 6.646 -5.131 15.830 1.00 91.50 120 GLU A C 1
ATOM 975 O O . GLU A 1 120 ? 6.813 -5.252 17.043 1.00 91.50 120 GLU A O 1
ATOM 980 N N . LYS A 1 121 ? 6.252 -3.983 15.265 1.00 91.94 121 LYS A N 1
ATOM 981 C CA . LYS A 1 121 ? 5.871 -2.801 16.052 1.00 91.94 121 LYS A CA 1
ATOM 982 C C . LYS A 1 121 ? 4.593 -3.022 16.855 1.00 91.94 121 LYS A C 1
ATOM 984 O O . LYS A 1 121 ? 4.465 -2.500 17.956 1.00 91.94 121 LYS A O 1
ATOM 989 N N . ASP A 1 122 ? 3.665 -3.802 16.305 1.00 93.69 122 ASP A N 1
ATOM 990 C CA . ASP A 1 122 ? 2.374 -4.154 16.903 1.00 93.69 122 ASP A CA 1
ATOM 991 C C . ASP A 1 122 ? 1.498 -2.945 17.296 1.00 93.69 122 ASP A C 1
ATOM 993 O O . ASP A 1 122 ? 0.621 -3.034 18.160 1.00 93.69 122 ASP A O 1
ATOM 997 N N . GLU A 1 123 ? 1.702 -1.806 16.635 1.00 93.50 123 GLU A N 1
ATOM 998 C CA . GLU A 1 123 ? 0.968 -0.566 16.887 1.00 93.50 123 GLU A CA 1
ATOM 999 C C . GLU A 1 123 ? -0.354 -0.557 16.108 1.00 93.50 123 GLU A C 1
ATOM 1001 O O . GLU A 1 123 ? -0.397 -0.869 14.913 1.00 93.50 123 GLU A O 1
ATOM 1006 N N . ALA A 1 124 ? -1.450 -0.220 16.792 1.00 92.81 124 ALA A N 1
ATOM 1007 C CA . ALA A 1 124 ? -2.753 -0.037 16.159 1.00 92.81 124 ALA A CA 1
ATOM 1008 C C . ALA A 1 124 ? -2.796 1.249 15.331 1.00 92.81 124 ALA A C 1
ATOM 1010 O O . ALA A 1 124 ? -2.035 2.179 15.595 1.00 92.81 124 ALA A O 1
ATOM 1011 N N . ASP A 1 125 ? -3.703 1.297 14.353 1.00 93.75 125 ASP A N 1
ATOM 1012 C CA . ASP A 1 125 ? -3.890 2.460 13.481 1.00 93.75 125 ASP A CA 1
ATOM 1013 C C . ASP A 1 125 ? -2.589 2.889 12.771 1.00 93.75 125 ASP A C 1
ATOM 1015 O O . ASP A 1 125 ? -2.300 4.075 12.598 1.00 93.75 125 ASP A O 1
ATOM 1019 N N . THR A 1 126 ? -1.811 1.896 12.329 1.00 95.50 126 THR A N 1
ATOM 1020 C CA . THR A 1 126 ? -0.613 2.083 11.503 1.00 95.50 126 THR A CA 1
ATOM 1021 C C . THR A 1 126 ? -0.747 1.350 10.177 1.00 95.50 126 THR A C 1
ATOM 1023 O O . THR A 1 126 ? -1.482 0.371 10.054 1.00 95.50 126 THR A O 1
ATOM 1026 N N . GLY A 1 127 ? -0.040 1.810 9.151 1.00 96.50 127 GLY A N 1
ATOM 1027 C CA . GLY A 1 127 ? -0.130 1.202 7.838 1.00 96.50 127 GLY A CA 1
ATOM 1028 C C . GLY A 1 127 ? 0.932 1.669 6.862 1.00 96.50 127 GLY A C 1
ATOM 1029 O O . GLY A 1 127 ? 1.603 2.686 7.057 1.00 96.50 127 GLY A O 1
ATOM 1030 N N . SER A 1 128 ? 1.024 0.914 5.780 1.00 97.19 128 SER A N 1
ATOM 1031 C CA . SER A 1 128 ? 1.959 1.113 4.688 1.00 97.19 128 SER A CA 1
ATOM 1032 C C . SER A 1 128 ? 1.207 1.280 3.377 1.00 97.19 128 SER A C 1
ATOM 1034 O O . SER A 1 128 ? 0.251 0.555 3.078 1.00 97.19 128 SER A O 1
ATOM 1036 N N . LEU A 1 129 ? 1.670 2.235 2.582 1.00 96.94 129 LEU A N 1
ATOM 1037 C CA . LEU A 1 129 ? 1.160 2.538 1.259 1.00 96.94 129 LEU A CA 1
ATOM 1038 C C . LEU A 1 129 ? 2.261 2.278 0.228 1.00 96.94 129 LEU A C 1
ATOM 1040 O O . LEU A 1 129 ? 3.317 2.904 0.264 1.00 96.94 129 LEU A O 1
ATOM 1044 N N . ILE A 1 130 ? 2.015 1.351 -0.693 1.00 96.75 130 ILE A N 1
ATOM 1045 C CA . ILE A 1 130 ? 2.977 0.941 -1.717 1.00 96.75 130 ILE A CA 1
ATOM 1046 C C . ILE A 1 130 ? 2.411 1.340 -3.078 1.00 96.75 130 ILE A C 1
ATOM 1048 O O . ILE A 1 130 ? 1.477 0.711 -3.578 1.00 96.75 130 ILE A O 1
ATOM 1052 N N . VAL A 1 131 ? 2.967 2.394 -3.669 1.00 95.19 131 VAL A N 1
ATOM 1053 C CA . VAL A 1 131 ? 2.562 2.916 -4.977 1.00 95.19 131 VAL A CA 1
ATOM 1054 C C . VAL A 1 131 ? 3.330 2.188 -6.070 1.00 95.19 131 VAL A C 1
ATOM 1056 O O . VAL A 1 131 ? 4.554 2.241 -6.126 1.00 95.19 131 VAL A O 1
ATOM 1059 N N . VAL A 1 132 ? 2.615 1.512 -6.959 1.00 93.81 132 VAL A N 1
ATOM 1060 C CA . VAL A 1 132 ? 3.165 0.759 -8.084 1.00 93.81 132 VAL A CA 1
ATOM 1061 C C . VAL A 1 132 ? 2.990 1.578 -9.357 1.00 93.81 132 VAL A C 1
ATOM 1063 O O . VAL A 1 132 ? 1.891 1.707 -9.898 1.00 93.81 132 VAL A O 1
ATOM 1066 N N . LYS A 1 133 ? 4.101 2.120 -9.857 1.00 90.19 133 LYS A N 1
ATOM 1067 C CA . LYS A 1 133 ? 4.161 2.791 -11.153 1.00 90.19 133 LYS A CA 1
ATOM 1068 C C . LYS A 1 133 ? 4.697 1.821 -12.196 1.00 90.19 133 LYS A C 1
ATOM 1070 O O . LYS A 1 133 ? 5.905 1.619 -12.321 1.00 90.19 133 LYS A O 1
ATOM 1075 N N . SER A 1 134 ? 3.786 1.249 -12.970 1.00 85.94 134 SER A N 1
ATOM 1076 C CA . SER A 1 134 ? 4.121 0.423 -14.124 1.00 85.94 134 SER A CA 1
ATOM 1077 C C . SER A 1 134 ? 3.194 0.756 -15.293 1.00 85.94 134 SER A C 1
ATOM 1079 O O . SER A 1 134 ? 1.989 0.872 -15.080 1.00 85.94 134 SER A O 1
ATOM 1081 N N . PRO A 1 135 ? 3.731 0.916 -16.517 1.00 79.88 135 PRO A N 1
ATOM 1082 C CA . PRO A 1 135 ? 2.908 1.093 -17.709 1.00 79.88 135 PRO A CA 1
ATOM 1083 C C . PRO A 1 135 ? 2.175 -0.193 -18.122 1.00 79.88 135 PRO A C 1
ATOM 1085 O O . PRO A 1 135 ? 1.191 -0.114 -18.853 1.00 79.88 135 PRO A O 1
ATOM 1088 N N . ASP A 1 136 ? 2.650 -1.357 -17.670 1.00 83.12 136 ASP A N 1
ATOM 1089 C CA . ASP A 1 136 ? 2.198 -2.662 -18.158 1.00 83.12 136 ASP A CA 1
ATOM 1090 C C . ASP A 1 136 ? 1.260 -3.378 -17.179 1.00 83.12 136 ASP A C 1
ATOM 1092 O O . ASP A 1 136 ? 0.496 -4.257 -17.592 1.00 83.12 136 ASP A O 1
ATOM 1096 N N . ILE A 1 137 ? 1.300 -3.023 -15.890 1.00 82.94 137 ILE A N 1
ATOM 1097 C CA . ILE A 1 137 ? 0.441 -3.642 -14.877 1.00 82.94 137 ILE A CA 1
ATOM 1098 C C . ILE A 1 137 ? -0.940 -3.022 -14.897 1.00 82.94 137 ILE A C 1
ATOM 1100 O O . ILE A 1 137 ? -1.114 -1.824 -14.679 1.00 82.94 137 ILE A O 1
ATOM 1104 N N . GLN A 1 138 ? -1.934 -3.884 -15.073 1.00 86.50 138 GLN A N 1
ATOM 1105 C CA . GLN A 1 138 ? -3.327 -3.509 -14.924 1.00 86.50 138 GLN A CA 1
ATOM 1106 C C . GLN A 1 138 ? -3.764 -3.647 -13.467 1.00 86.50 138 GLN A C 1
ATOM 1108 O O . GLN A 1 138 ? -3.243 -4.466 -12.703 1.00 86.50 138 GLN A O 1
ATOM 1113 N N . TYR A 1 139 ? -4.781 -2.878 -13.083 1.00 89.38 139 TYR A N 1
ATOM 1114 C CA . TYR A 1 139 ? -5.368 -2.966 -11.748 1.00 89.38 139 TYR A CA 1
ATOM 1115 C C . TYR A 1 139 ? -5.822 -4.389 -11.388 1.00 89.38 139 TYR A C 1
ATOM 1117 O O . TYR A 1 139 ? -5.616 -4.838 -10.259 1.00 89.38 139 TYR A O 1
ATOM 1125 N N . ASP A 1 140 ? -6.375 -5.135 -12.348 1.00 90.81 140 ASP A N 1
ATOM 1126 C CA . ASP A 1 140 ? -6.811 -6.516 -12.129 1.00 90.81 140 ASP A CA 1
ATOM 1127 C C . ASP A 1 140 ? -5.645 -7.458 -11.779 1.00 90.81 140 ASP A C 1
ATOM 1129 O O . ASP A 1 140 ? -5.802 -8.340 -10.927 1.00 90.81 140 ASP A O 1
ATOM 1133 N N . ASP A 1 141 ? -4.461 -7.241 -12.361 1.00 90.31 141 ASP A N 1
ATOM 1134 C CA . ASP A 1 141 ? -3.252 -8.002 -12.031 1.00 90.31 141 ASP A CA 1
ATOM 1135 C C . ASP A 1 141 ? -2.795 -7.695 -10.604 1.00 90.31 141 ASP A C 1
ATOM 1137 O O . ASP A 1 141 ? -2.512 -8.611 -9.826 1.00 90.31 141 ASP A O 1
ATOM 1141 N N . LEU A 1 142 ? -2.801 -6.412 -10.223 1.00 92.44 142 LEU A N 1
ATOM 1142 C CA . LEU A 1 142 ? -2.450 -5.980 -8.872 1.00 92.44 142 LEU A CA 1
ATOM 1143 C C . LEU A 1 142 ? -3.435 -6.528 -7.832 1.00 92.44 142 LEU A C 1
ATOM 1145 O O . LEU A 1 142 ? -3.035 -7.031 -6.781 1.00 92.44 142 LEU A O 1
ATOM 1149 N N . ARG A 1 143 ? -4.734 -6.498 -8.137 1.00 95.12 143 ARG A N 1
ATOM 1150 C CA . ARG A 1 143 ? -5.781 -7.062 -7.282 1.00 95.12 143 ARG A CA 1
ATOM 1151 C C . ARG A 1 143 ? -5.606 -8.567 -7.105 1.00 95.12 143 ARG A C 1
ATOM 1153 O O . ARG A 1 143 ? -5.705 -9.069 -5.984 1.00 95.12 143 ARG A O 1
ATOM 1160 N N . ARG A 1 144 ? -5.326 -9.291 -8.192 1.00 94.50 144 ARG A N 1
ATOM 1161 C CA . ARG A 1 144 ? -5.045 -10.730 -8.145 1.00 94.50 144 ARG A CA 1
ATOM 1162 C C . ARG A 1 144 ? -3.789 -11.024 -7.328 1.00 94.50 144 ARG A C 1
ATOM 1164 O O . ARG A 1 144 ? -3.796 -11.969 -6.540 1.00 94.50 144 ARG A O 1
ATOM 1171 N N . PHE A 1 145 ? -2.742 -10.218 -7.491 1.00 94.81 145 PHE A N 1
ATOM 1172 C CA . PHE A 1 145 ? -1.523 -10.316 -6.700 1.00 94.81 145 PHE A CA 1
ATOM 1173 C C . PHE A 1 145 ? -1.818 -10.155 -5.203 1.00 94.81 145 PHE A C 1
ATOM 1175 O O . PHE A 1 145 ? -1.414 -11.013 -4.420 1.00 94.81 145 PHE A O 1
ATOM 1182 N N . VAL A 1 146 ? -2.568 -9.121 -4.808 1.00 96.62 146 VAL A N 1
ATOM 1183 C CA . VAL A 1 146 ? -2.929 -8.871 -3.403 1.00 96.62 146 VAL A CA 1
ATOM 1184 C C . VAL A 1 146 ? -3.746 -10.022 -2.807 1.00 96.62 146 VAL A C 1
ATOM 1186 O O . VAL A 1 146 ? -3.434 -10.478 -1.704 1.00 96.62 146 VAL A O 1
ATOM 1189 N N . ASP A 1 147 ? -4.746 -10.542 -3.526 1.00 96.75 147 ASP A N 1
ATOM 1190 C CA . ASP A 1 147 ? -5.539 -11.690 -3.057 1.00 96.75 147 ASP A CA 1
ATOM 1191 C C . ASP A 1 147 ? -4.651 -12.927 -2.841 1.00 96.75 147 ASP A C 1
ATOM 1193 O O . ASP A 1 147 ? -4.655 -13.541 -1.771 1.00 96.75 147 ASP A O 1
ATOM 1197 N N . MET A 1 148 ? -3.851 -13.283 -3.851 1.00 96.38 148 MET A N 1
ATOM 1198 C CA . MET A 1 148 ? -3.068 -14.518 -3.839 1.00 96.38 148 MET A CA 1
ATOM 1199 C C . MET A 1 148 ? -1.878 -14.478 -2.881 1.00 96.38 148 MET A C 1
ATOM 1201 O O . MET A 1 148 ? -1.584 -15.499 -2.260 1.00 96.38 148 MET A O 1
ATOM 1205 N N . ASN A 1 149 ? -1.210 -13.331 -2.759 1.00 96.12 149 ASN A N 1
ATOM 1206 C CA . ASN A 1 149 ? 0.0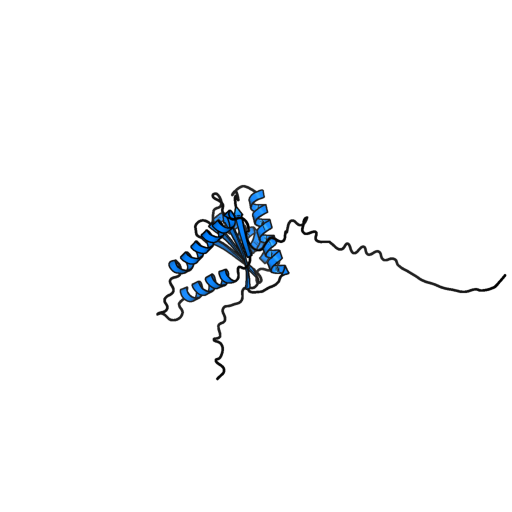92 -13.235 -2.102 1.00 96.12 149 ASN A CA 1
ATOM 1207 C C . ASN A 1 149 ? 0.071 -12.522 -0.750 1.00 96.12 149 ASN A C 1
ATOM 1209 O O . ASN A 1 149 ? 1.044 -12.644 -0.008 1.00 96.12 149 ASN A O 1
ATOM 1213 N N . LEU A 1 150 ? -1.013 -11.815 -0.411 1.00 96.44 150 LEU A N 1
ATOM 1214 C CA . LEU A 1 150 ? -1.152 -11.129 0.877 1.00 96.44 150 LEU A CA 1
ATOM 1215 C C . LEU A 1 150 ? -2.381 -11.625 1.635 1.00 96.44 150 LEU A C 1
ATOM 1217 O O . LEU A 1 150 ? -2.243 -12.248 2.686 1.00 96.44 150 LEU A O 1
ATOM 1221 N N . GLN A 1 151 ? -3.584 -11.431 1.089 1.00 96.50 151 GLN A N 1
ATOM 1222 C CA . GLN A 1 151 ? -4.824 -11.726 1.815 1.00 96.50 151 GLN A CA 1
ATOM 1223 C C . GLN A 1 151 ? -4.967 -13.216 2.154 1.00 96.50 151 GLN A C 1
ATOM 1225 O O . GLN A 1 151 ? -5.235 -13.568 3.306 1.00 96.50 151 GLN A O 1
ATOM 1230 N N . ARG A 1 152 ? -4.769 -14.116 1.179 1.00 96.12 152 ARG A N 1
ATOM 1231 C CA . ARG A 1 152 ? -4.870 -15.567 1.417 1.00 96.12 152 ARG A CA 1
ATOM 1232 C C . ARG A 1 152 ? -3.826 -16.073 2.419 1.00 96.12 152 ARG A C 1
ATOM 1234 O O . ARG A 1 152 ? -4.241 -16.735 3.374 1.00 96.12 152 ARG A O 1
ATOM 1241 N N . PRO A 1 153 ? -2.523 -15.760 2.284 1.00 96.69 153 PRO A N 1
ATOM 1242 C CA . PRO A 1 153 ? -1.542 -16.135 3.297 1.00 96.69 153 PRO A CA 1
ATOM 1243 C C . PRO A 1 153 ? -1.836 -15.561 4.685 1.00 96.69 153 PRO A C 1
ATOM 1245 O O . PRO A 1 153 ? -1.803 -16.309 5.657 1.00 96.69 153 PRO A O 1
ATOM 1248 N N . LEU A 1 154 ? -2.195 -14.275 4.804 1.00 95.69 154 LEU A N 1
ATOM 1249 C CA . LEU A 1 154 ? -2.554 -13.669 6.094 1.00 95.69 154 LEU A CA 1
ATOM 1250 C C . LEU A 1 154 ? -3.741 -14.390 6.737 1.00 95.69 154 LEU A C 1
ATOM 1252 O O . LEU A 1 154 ? -3.751 -14.633 7.945 1.00 95.69 154 LEU A O 1
ATOM 1256 N N . LYS A 1 155 ? -4.719 -14.811 5.931 1.00 94.69 155 LYS A N 1
ATOM 1257 C CA . LYS A 1 155 ? -5.826 -15.645 6.399 1.00 94.69 155 LYS A CA 1
ATOM 1258 C C . LYS A 1 155 ? -5.357 -17.014 6.888 1.00 94.69 155 LYS A C 1
ATOM 1260 O O . LYS A 1 155 ? -5.791 -17.431 7.959 1.00 94.69 155 LYS A O 1
ATOM 1265 N N . TRP A 1 156 ? -4.476 -17.696 6.155 1.00 94.81 156 TRP A N 1
ATOM 1266 C CA . TRP A 1 156 ? -3.907 -18.987 6.572 1.00 94.81 156 TRP A CA 1
ATOM 1267 C C . TRP A 1 156 ? -3.094 -18.890 7.864 1.00 94.81 156 TRP A C 1
ATOM 1269 O O . TRP A 1 156 ? -3.151 -19.797 8.687 1.00 94.81 156 TRP A O 1
ATOM 1279 N N . LEU A 1 157 ? -2.401 -17.770 8.071 1.00 93.69 157 LEU A N 1
ATOM 1280 C CA . LEU A 1 157 ? -1.648 -17.473 9.291 1.00 93.69 157 LEU A CA 1
ATOM 1281 C C . LEU A 1 157 ? -2.533 -16.990 10.456 1.00 93.69 157 LEU A C 1
ATOM 1283 O O . LEU A 1 157 ? -2.020 -16.676 11.529 1.00 93.69 157 LEU A O 1
ATOM 1287 N N . GLY A 1 158 ? -3.854 -16.885 10.263 1.00 92.50 158 GLY A N 1
ATOM 1288 C CA . GLY A 1 158 ? -4.783 -16.390 11.283 1.00 92.50 158 GLY A CA 1
ATOM 1289 C C . GLY A 1 158 ? -4.682 -14.883 11.559 1.00 92.50 158 GLY A C 1
ATOM 1290 O O . GLY A 1 158 ? -5.245 -14.415 12.539 1.00 92.50 158 GLY A O 1
ATOM 1291 N N . GLN A 1 159 ? -4.004 -14.120 10.697 1.00 91.94 159 GLN A N 1
ATOM 1292 C CA . GLN A 1 159 ? -3.743 -12.682 10.852 1.00 91.94 159 GLN A CA 1
ATOM 1293 C C . GLN A 1 159 ? -4.757 -11.781 10.123 1.00 91.94 159 GLN A C 1
ATOM 1295 O O . GLN A 1 159 ? -4.632 -10.563 10.155 1.00 91.94 159 GLN A O 1
ATOM 1300 N N . HIS A 1 160 ? -5.781 -12.348 9.481 1.00 88.31 160 HIS A N 1
ATOM 1301 C CA . HIS A 1 160 ? -6.781 -11.597 8.702 1.00 88.31 160 HIS A CA 1
ATOM 1302 C C . HIS A 1 160 ? -7.598 -10.566 9.499 1.00 88.31 160 HIS A C 1
ATOM 1304 O O . HIS A 1 160 ? -8.156 -9.663 8.895 1.00 88.31 160 HIS A O 1
ATOM 1310 N N . ASN A 1 161 ? -7.677 -10.693 10.827 1.00 89.81 161 ASN A N 1
ATOM 1311 C CA . ASN A 1 161 ? -8.331 -9.692 11.681 1.00 89.81 161 ASN A CA 1
ATOM 1312 C C . ASN A 1 161 ? -7.375 -8.575 12.119 1.00 89.81 161 ASN A C 1
ATOM 1314 O O . ASN A 1 161 ? -7.822 -7.533 12.580 1.00 89.81 161 ASN A O 1
ATOM 1318 N N . ASN A 1 162 ? -6.065 -8.801 11.993 1.00 93.56 162 ASN A N 1
ATOM 1319 C CA . ASN A 1 162 ? -5.044 -7.828 12.364 1.00 93.56 162 ASN A CA 1
ATOM 1320 C C . ASN A 1 162 ? -4.642 -6.955 11.178 1.00 93.56 162 ASN A C 1
ATOM 1322 O O . ASN A 1 162 ? -4.058 -5.904 11.399 1.00 93.56 162 ASN A O 1
ATOM 1326 N N . PHE A 1 163 ? -4.937 -7.373 9.944 1.00 96.19 163 PHE A N 1
ATOM 1327 C CA . PHE A 1 163 ? -4.541 -6.653 8.741 1.00 96.19 163 PHE A CA 1
ATOM 1328 C C . PHE A 1 163 ? -5.713 -6.402 7.798 1.00 96.19 163 PHE A C 1
ATOM 1330 O O . PHE A 1 163 ? -6.373 -7.341 7.353 1.00 96.19 163 PHE A O 1
ATOM 1337 N N . GLU A 1 164 ? -5.893 -5.143 7.411 1.00 96.38 164 GLU A N 1
ATOM 1338 C CA . GLU A 1 164 ? -6.676 -4.764 6.240 1.00 96.38 164 GLU A CA 1
ATOM 1339 C C . GLU A 1 164 ? -5.717 -4.577 5.058 1.00 96.38 164 GLU A C 1
ATOM 1341 O O . GLU A 1 164 ? -4.813 -3.745 5.113 1.00 96.38 164 GLU A O 1
ATOM 1346 N N . VAL A 1 165 ? -5.890 -5.355 3.986 1.00 96.88 165 VAL A N 1
ATOM 1347 C CA . VAL A 1 165 ? -5.056 -5.247 2.778 1.00 96.88 165 VAL A CA 1
ATOM 1348 C C . VAL A 1 165 ? -5.937 -5.037 1.562 1.00 96.88 165 VAL A C 1
ATOM 1350 O O . VAL A 1 165 ? -6.837 -5.842 1.318 1.00 96.88 165 VAL A O 1
ATOM 1353 N N . VAL A 1 166 ? -5.672 -3.991 0.782 1.00 96.00 166 VAL A N 1
ATOM 1354 C CA . VAL A 1 166 ? -6.479 -3.627 -0.391 1.00 96.00 166 VAL A CA 1
ATOM 1355 C C . VAL A 1 166 ? -5.587 -3.185 -1.551 1.00 96.00 166 VAL A C 1
ATOM 1357 O O . VAL A 1 166 ? -4.596 -2.487 -1.351 1.00 96.00 166 VAL A O 1
ATOM 1360 N N . ALA A 1 167 ? -5.971 -3.577 -2.770 1.00 95.81 167 ALA A N 1
ATOM 1361 C CA . ALA A 1 167 ? -5.468 -2.984 -4.006 1.00 95.81 167 ALA A CA 1
ATOM 1362 C C . ALA A 1 167 ? -6.400 -1.850 -4.459 1.00 95.81 167 ALA A C 1
ATOM 1364 O O . ALA A 1 167 ? -7.614 -2.050 -4.575 1.00 95.81 167 ALA A O 1
ATOM 1365 N N . LEU A 1 168 ? -5.831 -0.691 -4.770 1.00 92.62 168 LEU A N 1
ATOM 1366 C CA . LEU A 1 168 ? -6.516 0.511 -5.243 1.00 92.62 168 LEU A CA 1
ATOM 1367 C C . LEU A 1 168 ? -5.927 0.955 -6.588 1.00 92.62 168 LEU A C 1
ATOM 1369 O O . LEU A 1 168 ? -4.784 0.635 -6.906 1.00 92.62 168 LEU A O 1
ATOM 1373 N N . GLU A 1 169 ? -6.699 1.719 -7.355 1.00 91.19 169 GLU A N 1
ATOM 1374 C CA . GLU A 1 169 ? -6.220 2.435 -8.538 1.00 91.19 169 GLU A CA 1
ATOM 1375 C C . GLU A 1 169 ? -6.691 3.885 -8.456 1.00 91.19 169 GLU A C 1
ATOM 1377 O O . GLU A 1 169 ? -7.895 4.137 -8.338 1.00 91.19 169 GLU A O 1
ATOM 1382 N N . LYS A 1 170 ? -5.751 4.835 -8.499 1.00 89.06 170 LYS A N 1
ATOM 1383 C CA . LYS A 1 170 ? -6.038 6.278 -8.533 1.00 89.06 170 LYS A CA 1
ATOM 1384 C C . LYS A 1 170 ? -4.985 7.012 -9.342 1.00 89.06 170 LYS A C 1
ATOM 1386 O O . LYS A 1 170 ? -3.808 6.680 -9.276 1.00 89.06 170 LYS A O 1
ATOM 1391 N N . GLY A 1 171 ? -5.415 7.995 -10.134 1.00 83.44 171 GLY A N 1
ATOM 1392 C CA . GLY A 1 171 ? -4.508 8.769 -10.990 1.00 83.44 171 GLY A CA 1
ATOM 1393 C C . GLY A 1 171 ? -3.751 7.927 -12.029 1.00 83.44 171 GLY A C 1
ATOM 1394 O O . GLY A 1 171 ? -2.682 8.332 -12.471 1.00 83.44 171 GLY A O 1
ATOM 1395 N N . GLY A 1 172 ? -4.266 6.743 -12.391 1.00 86.75 172 GLY A N 1
ATOM 1396 C CA . GLY A 1 172 ? -3.571 5.782 -13.258 1.00 86.75 172 GLY A CA 1
ATOM 1397 C C . GLY A 1 172 ? -2.414 5.037 -12.579 1.00 86.75 172 GLY A C 1
ATOM 1398 O O . GLY A 1 172 ? -1.605 4.417 -13.264 1.00 86.75 172 GLY A O 1
ATOM 1399 N N . LEU A 1 173 ? -2.313 5.109 -11.249 1.00 90.81 173 LEU A N 1
ATOM 1400 C CA . LEU A 1 173 ? -1.336 4.383 -10.445 1.00 90.81 173 LEU A CA 1
ATOM 1401 C C . LEU A 1 173 ? -2.036 3.271 -9.664 1.00 90.81 173 LEU A C 1
ATOM 1403 O O . LEU A 1 173 ? -3.075 3.493 -9.035 1.00 90.81 173 LEU A O 1
ATOM 1407 N N . GLY A 1 174 ? -1.442 2.080 -9.683 1.00 93.00 174 GLY A N 1
ATOM 1408 C CA . GLY A 1 174 ? -1.858 0.979 -8.825 1.00 93.00 174 GLY A CA 1
ATOM 1409 C C . GLY A 1 174 ? -1.256 1.148 -7.436 1.00 93.00 174 GLY A C 1
ATOM 1410 O O . GLY A 1 174 ? -0.091 1.507 -7.311 1.00 93.00 174 GLY A O 1
ATOM 1411 N N . VAL A 1 175 ? -2.022 0.891 -6.382 1.00 95.06 175 VAL A N 1
ATOM 1412 C CA . VAL A 1 175 ? -1.553 1.029 -5.000 1.00 95.06 175 VAL A CA 1
ATOM 1413 C C . VAL A 1 175 ? -1.959 -0.173 -4.172 1.00 95.06 175 VAL A C 1
ATOM 1415 O O . VAL A 1 175 ? -3.083 -0.658 -4.273 1.00 95.06 175 VAL A O 1
ATOM 1418 N N . ILE A 1 176 ? -1.048 -0.644 -3.327 1.00 97.25 176 ILE A N 1
ATOM 1419 C CA . ILE A 1 176 ? -1.337 -1.623 -2.283 1.00 97.25 176 ILE A CA 1
ATOM 1420 C C . ILE A 1 176 ? -1.317 -0.889 -0.947 1.00 97.25 176 ILE A C 1
ATOM 1422 O O . ILE A 1 176 ? -0.312 -0.284 -0.578 1.00 97.25 176 ILE A O 1
ATOM 1426 N N . ARG A 1 177 ? -2.429 -0.954 -0.218 1.00 97.31 177 ARG A N 1
ATOM 1427 C CA . ARG A 1 177 ? -2.547 -0.441 1.146 1.00 97.31 177 ARG A CA 1
ATOM 1428 C C . ARG A 1 177 ? -2.592 -1.610 2.119 1.00 97.31 177 ARG A C 1
ATOM 1430 O O . ARG A 1 177 ? -3.379 -2.534 1.919 1.00 97.31 177 ARG A O 1
ATOM 1437 N N . ILE A 1 178 ? -1.762 -1.554 3.155 1.00 97.75 178 ILE A N 1
ATOM 1438 C CA . ILE A 1 178 ? -1.685 -2.539 4.238 1.00 97.75 178 ILE A CA 1
ATOM 1439 C C . ILE A 1 178 ? -1.870 -1.770 5.544 1.00 97.75 178 ILE A C 1
ATOM 1441 O O . ILE A 1 178 ? -1.062 -0.904 5.850 1.00 97.75 178 ILE A O 1
ATOM 1445 N N . ILE A 1 179 ? -2.917 -2.055 6.309 1.00 97.50 179 ILE A N 1
ATOM 1446 C CA . ILE A 1 179 ? -3.194 -1.399 7.594 1.00 97.50 179 ILE A CA 1
ATOM 1447 C C . ILE A 1 179 ? -3.211 -2.457 8.686 1.00 97.50 179 ILE A C 1
ATOM 1449 O O . ILE A 1 179 ? -3.835 -3.502 8.514 1.00 97.50 179 ILE A O 1
ATOM 1453 N N . HIS A 1 180 ? -2.558 -2.177 9.806 1.00 96.25 180 HIS A N 1
ATOM 1454 C CA . HIS A 1 180 ? -2.512 -3.024 10.984 1.00 96.25 180 HIS A CA 1
ATOM 1455 C C . HIS A 1 180 ? -3.456 -2.507 12.080 1.00 96.25 180 HIS A C 1
ATOM 1457 O O . HIS A 1 180 ? -3.388 -1.342 12.470 1.00 96.25 180 HIS A O 1
ATOM 1463 N N . LYS A 1 181 ? -4.336 -3.392 12.573 1.00 91.50 181 LYS A N 1
ATOM 1464 C CA . LYS A 1 181 ? -5.302 -3.170 13.665 1.00 91.50 181 LYS A CA 1
ATOM 1465 C C . LYS A 1 181 ? -6.007 -1.815 13.558 1.00 91.50 181 LYS A C 1
ATOM 1467 O O . LYS A 1 181 ? -5.844 -0.943 14.409 1.00 91.50 181 LYS A O 1
ATOM 1472 N N . ILE A 1 182 ? -6.772 -1.652 12.486 1.00 89.44 182 ILE A N 1
ATOM 1473 C CA . ILE A 1 182 ? -7.569 -0.452 12.269 1.00 89.44 182 ILE A CA 1
ATOM 1474 C C . ILE A 1 182 ? -8.723 -0.397 13.285 1.00 89.44 182 ILE A C 1
ATOM 1476 O O . ILE A 1 182 ? -9.527 -1.324 13.362 1.00 89.44 182 ILE A O 1
ATOM 1480 N N . SER A 1 183 ? -8.794 0.669 14.081 1.00 87.19 183 SER A N 1
ATOM 1481 C CA . SER A 1 183 ? -9.854 0.856 15.081 1.00 87.19 183 SER A CA 1
ATOM 1482 C C . SER A 1 183 ? -11.197 1.180 14.416 1.00 87.19 183 SER A C 1
ATOM 1484 O O . SER A 1 183 ? -11.222 1.716 13.309 1.00 87.19 183 SER A O 1
ATOM 1486 N N . ASP A 1 184 ? -12.321 0.901 15.074 1.00 82.81 184 ASP A N 1
ATOM 1487 C CA . ASP A 1 184 ? -13.636 1.344 14.592 1.00 82.81 184 ASP A CA 1
ATOM 1488 C C . ASP A 1 184 ? -13.817 2.861 14.776 1.00 82.81 184 ASP A C 1
ATOM 1490 O O . ASP A 1 184 ? -13.196 3.480 15.647 1.00 82.81 184 ASP A O 1
ATOM 1494 N N . ILE A 1 185 ? -14.696 3.477 13.975 1.00 78.38 185 ILE A N 1
ATOM 1495 C CA . ILE A 1 185 ? -15.089 4.878 14.180 1.00 78.38 185 ILE A CA 1
ATOM 1496 C C . ILE A 1 185 ? -15.750 5.007 15.566 1.00 78.38 185 ILE A C 1
ATOM 1498 O O . ILE A 1 185 ? -16.708 4.282 15.847 1.00 78.38 185 ILE A O 1
ATOM 1502 N N . PRO A 1 186 ? -15.299 5.936 16.434 1.00 71.06 186 PRO A N 1
ATOM 1503 C CA . PRO A 1 186 ? -15.931 6.157 17.729 1.00 71.06 186 PRO A CA 1
ATOM 1504 C C . PRO A 1 186 ? -17.404 6.548 17.564 1.00 71.06 186 PRO A C 1
ATOM 1506 O O . PRO A 1 186 ? -17.721 7.604 17.022 1.00 71.06 186 PRO A O 1
ATOM 1509 N N . THR A 1 187 ? -18.315 5.709 18.055 1.00 66.75 187 THR A N 1
ATOM 1510 C CA . THR A 1 187 ? -19.767 5.945 17.976 1.00 66.75 187 THR A CA 1
ATOM 1511 C C . THR A 1 187 ? -20.307 6.824 19.106 1.00 66.75 187 THR A C 1
ATOM 1513 O O . THR A 1 187 ? -21.455 7.262 19.053 1.00 66.75 187 THR A O 1
ATOM 1516 N N . GLU A 1 188 ? -19.512 7.087 20.145 1.00 59.16 188 GLU A N 1
ATOM 1517 C CA . GLU A 1 188 ? -19.931 7.876 21.303 1.00 59.16 188 GLU A CA 1
ATOM 1518 C C . GLU A 1 188 ? -19.324 9.281 21.253 1.00 59.16 188 GLU A C 1
ATOM 1520 O O . GLU A 1 188 ? -18.110 9.465 21.350 1.00 59.16 188 GLU A O 1
ATOM 1525 N N . LEU A 1 189 ? -20.188 10.297 21.134 1.00 54.59 189 LEU A N 1
ATOM 1526 C CA . LEU A 1 189 ? -19.805 11.681 21.404 1.00 54.59 189 LEU A CA 1
ATOM 1527 C C . LEU A 1 189 ? -19.218 11.745 22.823 1.00 54.59 189 LEU A C 1
ATOM 1529 O O . LEU A 1 189 ? -19.850 11.222 23.746 1.00 54.59 189 LEU A O 1
ATOM 1533 N N . PRO A 1 190 ? -18.060 12.397 23.039 1.00 54.16 190 PRO A N 1
ATOM 1534 C CA . PRO A 1 190 ? -17.508 12.534 24.376 1.00 54.16 190 PRO A CA 1
ATOM 1535 C C . PRO A 1 190 ? -18.563 13.203 25.252 1.00 54.16 190 PRO A C 1
ATOM 1537 O O . PRO A 1 190 ? -18.998 14.325 24.969 1.00 54.16 190 PRO A O 1
ATOM 1540 N N . ASN A 1 191 ? -19.006 12.488 26.290 1.00 50.16 191 ASN A N 1
ATOM 1541 C CA . ASN A 1 191 ? -19.903 13.029 27.299 1.00 50.16 191 ASN A CA 1
ATOM 1542 C C . ASN A 1 191 ? -19.309 14.358 27.762 1.00 50.16 191 ASN A C 1
ATOM 1544 O O . ASN A 1 191 ? -18.246 14.383 28.382 1.00 50.16 191 ASN A O 1
ATOM 1548 N N . LYS A 1 192 ? -19.970 15.471 27.424 1.00 48.75 192 LYS A N 1
ATOM 1549 C CA . LYS A 1 192 ? -19.635 16.768 28.002 1.00 48.75 192 LYS A CA 1
ATOM 1550 C C . LYS A 1 192 ? -19.879 16.630 29.496 1.00 48.75 192 LYS A C 1
ATOM 1552 O O . LYS A 1 192 ? -21.027 16.664 29.932 1.00 48.75 192 LYS A O 1
ATOM 1557 N N . SER A 1 193 ? -18.807 16.421 30.251 1.00 53.72 193 SER A N 1
ATOM 1558 C CA . SER A 1 193 ? -18.797 16.539 31.701 1.00 53.72 193 SER A CA 1
ATOM 1559 C C . SER A 1 193 ? -19.402 17.902 32.038 1.00 53.72 193 SER A C 1
ATOM 1561 O O . SER A 1 193 ? -18.828 18.931 31.675 1.00 53.72 193 SER A O 1
ATOM 1563 N N . GLN A 1 194 ? -20.608 17.888 32.606 1.00 43.38 194 GLN A N 1
ATOM 1564 C CA . GLN A 1 194 ? -21.259 19.069 33.172 1.00 43.38 194 GLN A CA 1
ATOM 1565 C C . GLN A 1 194 ? -20.532 19.528 34.433 1.00 43.38 194 GLN A C 1
ATOM 1567 O O . GLN A 1 194 ? -20.023 18.650 35.168 1.00 43.38 194 GLN A O 1
#

Radius of gyration: 25.77 Å; chains: 1; bounding box: 86×57×74 Å

Sequence (194 aa):
MSFINDNDSNNENDDNDNDTIFEFNENTSPWKILDAMPTEPTEISILSDFLDAMQTSLIEDIPVDETTKDDENDLRFIEEGRRMLVCTRFHVVQEIETNSIDSFDKLFAICWSEVTELREKDEADTGSLIVVKSPDIQYDDLRRFVDMNLQRPLKWLGQHNNFEVVALEKGGLGVIRIIHKISDIPTELPNKSQ

Secondary structure (DSSP, 8-state):
-------------------------TTTSS--PPPSS--SHHHHHHHHHHHHHHHHHHHHTS---TTSSS-HHHHHHHHH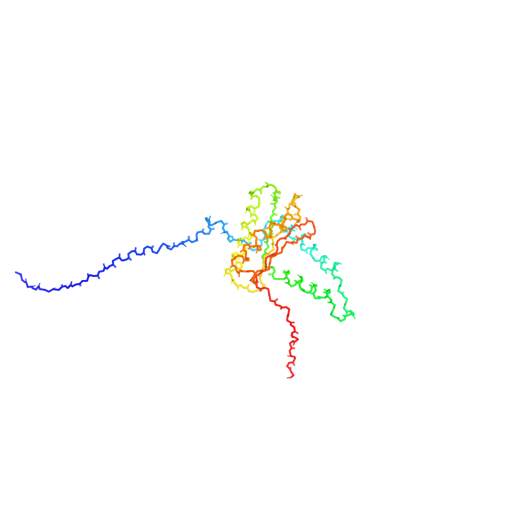HHHHHTEEEEEEEE---TT-HHHHHHHHHHHHHHHHHHHHH--TTEEEEEEEE-SS--HHHHHHHHIIIIIHHHHHTT-TTTEEEEEEEETTEEEEEEEESPPPPP-S------

Foldseek 3Di:
DDDDDDDDDDDDPPPPPPPVVPPPPLVPDLQHQDDQDDPDPVQVVLVVLQVVQVVCCLPPVQPDDPVDPDDPSVVVSVVSVLLVVQERGEEEQEDQALPDPVSLSVVLSVVVSQVVVCVVVLDASHKHKYKYDDPHDDLVSVQVSCVPRPQVVCVVVVNNQQWDWDWDATSNIIMIMIHGHYDDDDPDDPPPPD

Organism: NCBI:txid635003